Protein AF-J4KB61-F1 (afdb_monomer)

Structure (mmCIF, N/CA/C/O backbone):
data_AF-J4KB61-F1
#
_entry.id   AF-J4KB61-F1
#
loop_
_atom_site.group_PDB
_atom_site.id
_atom_site.type_symbol
_atom_site.label_atom_id
_atom_site.label_alt_id
_atom_site.label_comp_id
_atom_site.label_asym_id
_atom_site.label_entity_id
_atom_site.label_seq_id
_atom_site.pdbx_PDB_ins_code
_atom_site.Cartn_x
_atom_site.Cartn_y
_atom_site.Cartn_z
_atom_site.occupancy
_atom_site.B_iso_or_equiv
_atom_site.auth_seq_id
_atom_site.auth_comp_id
_atom_site.auth_asym_id
_atom_site.auth_atom_id
_atom_site.pdbx_PDB_model_num
ATOM 1 N N . MET A 1 1 ? -17.325 0.685 -2.559 1.00 54.06 1 MET A N 1
ATOM 2 C CA . MET A 1 1 ? -16.133 -0.155 -2.428 1.00 54.06 1 MET A CA 1
ATOM 3 C C . MET A 1 1 ? -16.285 -0.922 -1.143 1.00 54.06 1 MET A C 1
ATOM 5 O O . MET A 1 1 ? -16.492 -0.294 -0.109 1.00 54.06 1 MET A O 1
ATOM 9 N N . GLU A 1 2 ? -16.320 -2.237 -1.262 1.00 68.44 2 GLU A N 1
ATOM 10 C CA . GLU A 1 2 ? -16.319 -3.184 -0.154 1.00 68.44 2 GLU A CA 1
ATOM 11 C C . GLU A 1 2 ? -15.043 -3.997 -0.343 1.00 68.44 2 GLU A C 1
ATOM 13 O O . GLU A 1 2 ? -14.799 -4.46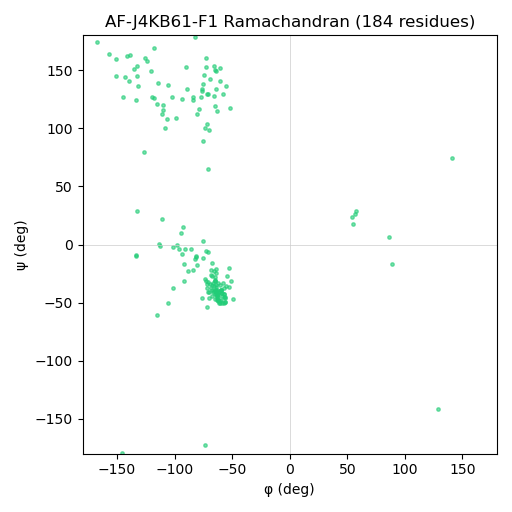5 -1.454 1.00 68.44 2 GLU A O 1
ATOM 18 N N . PHE A 1 3 ? -14.207 -4.071 0.692 1.00 80.69 3 PHE A N 1
ATOM 19 C CA . PHE A 1 3 ? -13.012 -4.910 0.658 1.00 80.69 3 PHE A CA 1
ATOM 20 C C . PHE A 1 3 ? -13.420 -6.371 0.533 1.00 80.69 3 PHE A C 1
ATOM 22 O O . PHE A 1 3 ? -14.461 -6.773 1.069 1.00 80.69 3 PHE A O 1
ATOM 29 N N . ASN A 1 4 ? -12.588 -7.183 -0.114 1.00 82.19 4 ASN A N 1
ATOM 30 C CA . ASN A 1 4 ? -12.799 -8.621 -0.081 1.00 82.19 4 ASN A CA 1
ATOM 31 C C . ASN A 1 4 ? -12.371 -9.153 1.292 1.00 82.19 4 ASN A C 1
ATOM 33 O O . ASN A 1 4 ? -11.221 -9.523 1.499 1.00 82.19 4 ASN A O 1
ATOM 37 N N . LEU A 1 5 ? -13.293 -9.173 2.254 1.00 87.06 5 LEU A N 1
ATOM 38 C CA . LEU A 1 5 ? -13.008 -9.615 3.623 1.00 87.06 5 LEU A CA 1
ATOM 39 C C . LEU A 1 5 ? -13.021 -11.140 3.779 1.00 87.06 5 LEU A C 1
ATOM 41 O O . LEU A 1 5 ? -12.590 -11.637 4.817 1.00 87.06 5 LEU A O 1
ATOM 45 N N . ASP A 1 6 ? -13.483 -11.891 2.776 1.00 87.50 6 ASP A N 1
ATOM 46 C CA . ASP A 1 6 ? -13.655 -13.341 2.897 1.00 87.50 6 ASP A CA 1
ATOM 47 C C . ASP A 1 6 ? -12.339 -14.037 3.225 1.00 87.50 6 ASP A C 1
ATOM 49 O O . ASP A 1 6 ? -12.316 -14.942 4.056 1.00 87.50 6 ASP A O 1
ATOM 53 N N . TYR A 1 7 ? -11.233 -13.594 2.630 1.00 87.94 7 TYR A N 1
ATOM 54 C CA . TYR A 1 7 ? -9.926 -14.166 2.922 1.00 87.94 7 TYR A CA 1
ATOM 55 C C . TYR A 1 7 ? -9.473 -13.856 4.361 1.00 87.94 7 TYR A C 1
ATOM 57 O O . TYR A 1 7 ? -9.036 -14.756 5.079 1.00 87.94 7 TYR A O 1
ATOM 65 N N . LEU A 1 8 ? -9.636 -12.612 4.834 1.00 88.94 8 LEU A N 1
ATOM 66 C CA . LEU A 1 8 ? -9.323 -12.247 6.226 1.00 88.94 8 LEU A CA 1
ATOM 67 C C . LEU A 1 8 ? -10.105 -13.107 7.227 1.00 88.94 8 LEU A C 1
ATOM 69 O O . LEU A 1 8 ? -9.538 -13.610 8.199 1.00 88.94 8 LEU A O 1
ATOM 73 N N . LEU A 1 9 ? -11.402 -13.284 6.981 1.00 89.12 9 LEU A N 1
ATOM 74 C CA . LEU A 1 9 ? -12.306 -13.973 7.897 1.00 89.12 9 LEU A CA 1
ATOM 75 C C . LEU A 1 9 ? -12.140 -15.494 7.851 1.00 89.12 9 LEU A C 1
ATOM 77 O O . LEU A 1 9 ? -12.077 -16.145 8.893 1.00 89.12 9 LEU A O 1
ATOM 81 N N . ASN A 1 10 ? -12.068 -16.068 6.650 1.00 89.62 10 ASN A N 1
ATOM 82 C CA . ASN A 1 10 ? -12.119 -17.517 6.462 1.00 89.62 10 ASN A CA 1
ATOM 83 C C . ASN A 1 10 ? -10.731 -18.167 6.446 1.00 89.62 10 ASN A C 1
ATOM 85 O O . ASN A 1 10 ? -10.600 -19.309 6.886 1.00 89.62 10 ASN A O 1
ATOM 89 N N . ASN A 1 11 ? -9.700 -17.464 5.964 1.00 89.31 11 ASN A N 1
ATOM 90 C CA . ASN A 1 11 ? -8.355 -18.025 5.808 1.00 89.31 11 ASN A CA 1
ATOM 91 C C . ASN A 1 11 ? -7.417 -17.587 6.934 1.00 89.31 11 ASN A C 1
ATOM 93 O O . ASN A 1 11 ? -6.597 -18.383 7.387 1.00 89.31 11 ASN A O 1
ATOM 97 N N . LEU A 1 12 ? -7.544 -16.341 7.399 1.00 88.44 12 LEU A N 1
ATOM 98 C CA . LEU A 1 12 ? -6.681 -15.785 8.447 1.00 88.44 12 LEU A CA 1
ATOM 99 C C . LEU A 1 12 ? -7.333 -15.748 9.838 1.00 88.44 12 LEU A C 1
ATOM 101 O O . LEU A 1 12 ? -6.673 -15.370 10.802 1.00 88.44 12 LEU A O 1
ATOM 105 N N . ALA A 1 13 ? -8.595 -16.175 9.954 1.00 90.31 13 ALA A N 1
ATOM 106 C CA . ALA A 1 13 ? -9.351 -16.250 11.207 1.00 90.31 13 ALA A CA 1
ATOM 107 C C . ALA A 1 13 ? -9.480 -14.912 11.964 1.00 90.31 13 ALA A C 1
ATOM 109 O O . ALA A 1 13 ? -9.630 -14.898 13.189 1.00 90.31 13 ALA A O 1
ATOM 110 N N . PHE A 1 14 ? -9.461 -13.786 11.243 1.00 93.50 14 PHE A N 1
ATOM 111 C CA . PHE A 1 14 ? -9.811 -12.494 11.826 1.00 93.50 14 PHE A CA 1
ATOM 112 C C . PHE A 1 14 ? -11.319 -12.408 12.069 1.00 93.50 14 PHE A C 1
ATOM 114 O O . PHE A 1 14 ? -12.126 -13.005 11.359 1.00 93.50 14 PHE A O 1
ATOM 121 N N . ILE A 1 15 ? -11.713 -11.611 13.056 1.00 93.50 15 ILE A N 1
ATOM 122 C CA . ILE A 1 15 ? -13.107 -11.242 13.302 1.00 93.50 15 ILE A CA 1
ATOM 123 C C . ILE A 1 15 ? -13.297 -9.746 13.079 1.00 93.50 15 ILE A C 1
ATOM 125 O O . ILE A 1 15 ? -12.466 -8.944 13.505 1.00 93.50 15 ILE A O 1
ATOM 129 N N . ILE A 1 16 ? -14.409 -9.365 12.449 1.00 93.06 16 ILE A N 1
ATOM 130 C CA . ILE A 1 16 ? -14.840 -7.964 12.391 1.00 93.06 16 ILE A CA 1
ATOM 131 C C . ILE A 1 16 ? -15.436 -7.593 13.744 1.00 93.06 16 ILE A C 1
ATOM 133 O O . ILE A 1 16 ? -16.269 -8.317 14.296 1.00 93.06 16 ILE A O 1
ATOM 137 N N . LYS A 1 17 ? -15.017 -6.451 14.277 1.00 90.62 17 LYS A N 1
ATOM 138 C CA . LYS A 1 17 ? -15.632 -5.850 15.452 1.00 90.62 17 LYS A CA 1
ATOM 139 C C . LYS A 1 17 ? -16.757 -4.929 15.016 1.00 90.62 17 LYS A C 1
ATOM 141 O O . LYS A 1 17 ? -16.578 -4.088 14.139 1.00 90.62 17 LYS A O 1
ATOM 146 N N . ASP A 1 18 ? -17.896 -5.046 15.687 1.00 81.81 18 ASP A N 1
ATOM 147 C CA . ASP A 1 18 ? -18.962 -4.063 15.544 1.00 81.81 18 ASP A CA 1
ATOM 148 C C . ASP A 1 18 ? -18.469 -2.705 16.045 1.00 81.81 18 ASP A C 1
ATOM 150 O O . ASP A 1 18 ? -18.211 -2.519 17.238 1.00 81.81 18 ASP A O 1
ATOM 154 N N . ASN A 1 19 ? -18.373 -1.743 15.131 1.00 76.19 19 ASN A N 1
ATOM 155 C CA . ASN A 1 19 ? -18.153 -0.349 15.472 1.00 76.19 19 ASN A CA 1
ATOM 156 C C . ASN A 1 19 ? -19.439 0.431 15.153 1.00 76.19 19 ASN A C 1
ATOM 158 O O . ASN A 1 19 ? -19.867 0.459 13.993 1.00 76.19 19 ASN A O 1
ATOM 162 N N . PRO A 1 20 ? -20.124 1.018 16.154 1.00 77.25 20 PRO A N 1
ATOM 163 C CA . PRO A 1 20 ? -21.359 1.744 15.904 1.00 77.25 20 PRO A CA 1
ATOM 164 C C . PRO A 1 20 ? -21.107 2.879 14.912 1.00 77.25 20 PRO A C 1
ATOM 166 O O . PRO A 1 20 ? -20.205 3.696 15.100 1.00 77.25 20 PRO A O 1
ATOM 169 N N . TYR A 1 21 ? -21.939 2.953 13.869 1.00 82.50 21 TYR A N 1
ATOM 170 C CA . TYR A 1 21 ? -21.819 3.998 12.858 1.00 82.50 21 TYR A CA 1
ATOM 171 C C . TYR A 1 21 ? -21.777 5.385 13.511 1.00 82.50 21 TYR A C 1
ATOM 173 O O . TYR A 1 21 ? -22.743 5.841 14.131 1.00 82.50 21 TYR A O 1
ATOM 181 N N . LYS A 1 22 ? -20.657 6.081 13.318 1.00 86.75 22 LYS A N 1
ATOM 182 C CA . LYS A 1 22 ? -20.448 7.454 13.767 1.00 86.75 22 LYS A CA 1
ATOM 183 C C . LYS A 1 22 ? -20.285 8.345 12.545 1.00 86.75 22 LYS A C 1
ATOM 185 O O . LYS A 1 22 ? -19.372 8.166 11.743 1.00 86.75 22 LYS A O 1
ATOM 190 N N . LYS A 1 23 ? -21.162 9.341 12.405 1.00 90.50 23 LYS A N 1
ATOM 191 C CA . LYS A 1 23 ? -20.989 10.374 11.379 1.00 90.50 23 LYS A CA 1
ATOM 192 C C . LYS A 1 23 ? -19.726 11.197 11.701 1.00 90.50 23 LYS A C 1
ATOM 194 O O . LYS A 1 23 ? -19.654 11.715 12.818 1.00 90.50 23 LYS A O 1
ATOM 199 N N . PRO A 1 24 ? -18.783 11.366 10.755 1.00 89.69 24 PRO A N 1
ATOM 200 C CA . PRO A 1 24 ? -17.611 12.205 10.966 1.00 89.69 24 PRO A CA 1
ATOM 201 C C . PRO A 1 24 ? -17.999 13.658 11.245 1.00 89.69 24 PRO A C 1
ATOM 203 O O . PRO A 1 24 ? -18.913 14.213 10.623 1.00 89.69 24 PRO A O 1
ATOM 206 N N . SER A 1 25 ? -17.284 14.282 12.169 1.00 91.75 25 SER A N 1
ATOM 207 C CA . SER A 1 25 ? -17.310 15.722 12.397 1.00 91.75 25 SER A CA 1
ATOM 208 C C . SER A 1 25 ? -16.592 16.475 11.273 1.00 91.75 25 SER A C 1
ATOM 210 O O . SER A 1 25 ? -15.774 15.918 10.544 1.00 91.75 25 SER A O 1
ATOM 212 N N . ILE A 1 26 ? -16.875 17.775 11.143 1.00 92.00 26 ILE A N 1
ATOM 213 C CA . ILE A 1 26 ? -16.193 18.637 10.164 1.00 92.00 26 ILE A CA 1
ATOM 214 C C . ILE A 1 26 ? -14.682 18.664 10.424 1.00 92.00 26 ILE A C 1
ATOM 216 O O . ILE A 1 26 ? -13.911 18.624 9.474 1.00 92.00 26 ILE A O 1
ATOM 220 N N . GLU A 1 27 ? -14.252 18.688 11.686 1.00 91.56 27 GLU A N 1
ATOM 221 C CA . GLU A 1 27 ? -12.825 18.684 12.029 1.00 91.56 27 GLU A CA 1
ATOM 222 C C . GLU A 1 27 ? -12.130 17.370 11.646 1.00 91.56 27 GLU A C 1
ATOM 224 O O . GLU A 1 27 ? -11.034 17.418 11.094 1.00 91.56 27 GLU A O 1
ATOM 229 N N . GLU A 1 28 ? -12.773 16.212 11.850 1.00 88.69 28 GLU A N 1
ATOM 230 C CA . GLU A 1 28 ? -12.256 14.917 11.368 1.00 88.69 28 GLU A CA 1
ATOM 231 C C . GLU A 1 28 ? -12.151 14.903 9.831 1.00 88.69 28 GLU A C 1
ATOM 233 O O . GLU A 1 28 ? -11.157 14.438 9.283 1.00 88.69 28 GLU A O 1
ATOM 238 N N . LEU A 1 29 ? -13.138 15.465 9.123 1.00 91.94 29 LEU A N 1
ATOM 239 C CA . LEU A 1 29 ? -13.119 15.544 7.658 1.00 91.94 29 LEU A CA 1
ATOM 240 C C . LEU A 1 29 ? -12.058 16.513 7.121 1.00 91.94 29 LEU A C 1
ATOM 242 O O . LEU A 1 29 ? -11.481 16.256 6.069 1.00 91.94 29 LEU A O 1
ATOM 246 N N . ARG A 1 30 ? -11.783 17.615 7.829 1.00 90.06 30 ARG A N 1
ATOM 247 C CA . ARG A 1 30 ? -10.754 18.596 7.444 1.00 90.06 30 ARG A CA 1
ATOM 248 C C . ARG A 1 30 ? -9.339 18.023 7.477 1.00 90.06 30 ARG A C 1
ATOM 250 O O . ARG A 1 30 ? -8.494 18.505 6.733 1.00 90.06 30 ARG A O 1
ATOM 257 N N . HIS A 1 31 ? -9.097 17.021 8.319 1.00 90.56 31 HIS A N 1
ATOM 258 C CA . HIS A 1 31 ? -7.799 16.359 8.476 1.00 90.56 31 HIS A CA 1
ATOM 259 C C . HIS A 1 31 ? -7.824 14.916 7.942 1.00 90.56 31 HIS A C 1
ATOM 261 O O . HIS A 1 31 ? -7.025 14.081 8.359 1.00 90.56 31 HIS A O 1
ATOM 267 N N . ASN A 1 32 ? -8.765 14.600 7.047 1.00 94.56 32 ASN A N 1
ATOM 268 C CA . ASN A 1 32 ? -8.940 13.257 6.512 1.00 94.56 32 ASN A CA 1
ATOM 269 C C . ASN A 1 32 ? -7.781 12.873 5.578 1.00 94.56 32 ASN A C 1
ATOM 271 O O . ASN A 1 32 ? -7.784 13.218 4.402 1.00 94.56 32 ASN A O 1
ATOM 275 N N . LEU A 1 33 ? -6.809 12.120 6.086 1.00 96.38 33 LEU A N 1
ATOM 276 C CA . LEU A 1 33 ? -5.676 11.653 5.283 1.00 96.38 33 LEU A CA 1
ATOM 277 C C . LEU A 1 33 ? -6.080 10.626 4.212 1.00 96.38 33 LEU A C 1
ATOM 279 O O . LEU A 1 33 ? -5.452 10.561 3.160 1.00 96.38 33 LEU A O 1
ATOM 283 N N . PHE A 1 34 ? -7.167 9.879 4.424 1.00 96.88 34 PHE A N 1
ATOM 284 C CA . PHE A 1 34 ? -7.639 8.883 3.460 1.00 96.88 34 PHE A CA 1
ATOM 285 C C . PHE A 1 34 ? -8.076 9.497 2.126 1.00 96.88 34 PHE A C 1
ATOM 287 O O . PHE A 1 34 ? -8.029 8.826 1.105 1.00 96.88 34 PHE A O 1
ATOM 294 N N . SER A 1 35 ? -8.467 10.778 2.094 1.00 94.75 35 SER A N 1
ATOM 295 C CA . SER A 1 35 ? -8.844 11.437 0.835 1.00 94.75 35 SER A CA 1
ATOM 296 C C . SER A 1 35 ? -7.667 11.754 -0.089 1.00 94.75 35 SER A C 1
ATOM 298 O O . SER A 1 35 ? -7.898 12.257 -1.182 1.00 94.75 35 SER A O 1
ATOM 300 N N . TYR A 1 36 ? -6.429 11.523 0.352 1.00 95.88 36 TYR A N 1
ATOM 301 C CA . TYR A 1 36 ? -5.231 11.658 -0.480 1.00 95.88 36 TYR A CA 1
ATOM 302 C C . TYR A 1 36 ? -4.814 10.337 -1.135 1.00 95.88 36 TYR A C 1
ATOM 304 O O . TYR A 1 36 ? -3.897 10.331 -1.953 1.00 95.88 36 TYR A O 1
ATOM 312 N N . LEU A 1 37 ? -5.444 9.223 -0.755 1.00 97.50 37 LEU A N 1
ATOM 313 C CA . LEU A 1 37 ? -5.172 7.918 -1.337 1.00 97.50 37 LEU A CA 1
ATOM 314 C C . LEU A 1 37 ? -5.989 7.762 -2.618 1.00 97.50 37 LEU A C 1
ATOM 316 O O . LEU A 1 37 ? -7.204 7.954 -2.621 1.00 97.50 37 LEU A O 1
ATOM 320 N N . GLU A 1 38 ? -5.297 7.417 -3.696 1.00 96.19 38 GLU A N 1
ATOM 321 C CA . GLU A 1 38 ? -5.890 7.111 -4.994 1.00 96.19 38 GLU A CA 1
ATOM 322 C C . GLU A 1 38 ? -5.832 5.603 -5.219 1.00 96.19 38 GLU A C 1
ATOM 324 O O . GLU A 1 38 ? -4.811 4.977 -4.948 1.00 96.19 38 GLU A O 1
ATOM 329 N N . ASP A 1 39 ? -6.904 5.014 -5.738 1.00 96.88 39 ASP A N 1
ATOM 330 C CA . ASP A 1 39 ? -6.898 3.592 -6.071 1.00 96.88 39 ASP A CA 1
ATOM 331 C C . ASP A 1 39 ? -5.978 3.326 -7.275 1.00 96.88 39 ASP A C 1
ATOM 333 O O . ASP A 1 39 ? -5.945 4.078 -8.257 1.00 96.88 39 ASP A O 1
ATOM 337 N N . TYR A 1 40 ? -5.274 2.194 -7.247 1.00 95.75 40 TYR A N 1
ATOM 338 C CA . TYR A 1 40 ? -4.493 1.694 -8.374 1.00 95.75 40 TYR A CA 1
ATOM 339 C C . TYR A 1 40 ? -4.886 0.256 -8.710 1.00 95.75 40 TYR A C 1
ATOM 341 O O . TYR A 1 40 ? -4.192 -0.705 -8.384 1.00 95.75 40 TYR A O 1
ATOM 349 N N . GLN A 1 41 ? -6.005 0.138 -9.429 1.00 91.44 41 GLN A N 1
ATOM 350 C CA . GLN A 1 41 ? -6.671 -1.131 -9.753 1.00 91.44 41 GLN A CA 1
ATOM 351 C C . GLN A 1 41 ? -5.781 -2.179 -10.433 1.00 91.44 41 GLN A C 1
ATOM 353 O O . GLN A 1 41 ? -6.032 -3.362 -10.293 1.00 91.44 41 GLN A O 1
ATOM 358 N N . LYS A 1 42 ? -4.732 -1.780 -11.166 1.00 90.94 42 LYS A N 1
ATOM 359 C CA . LYS A 1 42 ? -3.837 -2.730 -11.864 1.00 90.94 42 LYS A CA 1
ATOM 360 C C . LYS A 1 42 ? -3.002 -3.595 -10.922 1.00 90.94 42 LYS A C 1
ATOM 362 O O . LYS A 1 42 ? -2.395 -4.557 -11.370 1.00 90.94 42 LYS A O 1
ATOM 367 N N . MET A 1 43 ? -2.914 -3.196 -9.661 1.00 94.06 43 MET A N 1
ATOM 368 C CA . MET A 1 43 ? -2.256 -3.949 -8.598 1.00 94.06 43 MET A CA 1
ATOM 369 C C . MET A 1 43 ? -3.167 -4.004 -7.364 1.00 94.06 43 MET A C 1
ATOM 371 O O . MET A 1 43 ? -2.696 -3.995 -6.230 1.00 94.06 43 MET A O 1
ATOM 375 N N . ASP A 1 44 ? -4.482 -3.960 -7.593 1.00 94.62 44 ASP A N 1
ATOM 376 C CA . ASP A 1 44 ? -5.537 -4.065 -6.583 1.00 94.62 44 ASP A CA 1
ATOM 377 C C . ASP A 1 44 ? -5.456 -3.068 -5.419 1.00 94.62 44 ASP A C 1
ATOM 379 O O . ASP A 1 44 ? -6.111 -3.262 -4.398 1.00 94.62 44 ASP A O 1
ATOM 383 N N . PHE A 1 45 ? -4.695 -1.973 -5.553 1.00 97.25 45 PHE A N 1
ATOM 384 C CA . PHE A 1 45 ? -4.686 -0.929 -4.532 1.00 97.25 45 PHE A CA 1
ATOM 385 C C . PHE A 1 45 ? -6.062 -0.275 -4.464 1.00 97.25 45 PHE A C 1
ATOM 387 O O . PHE A 1 45 ? -6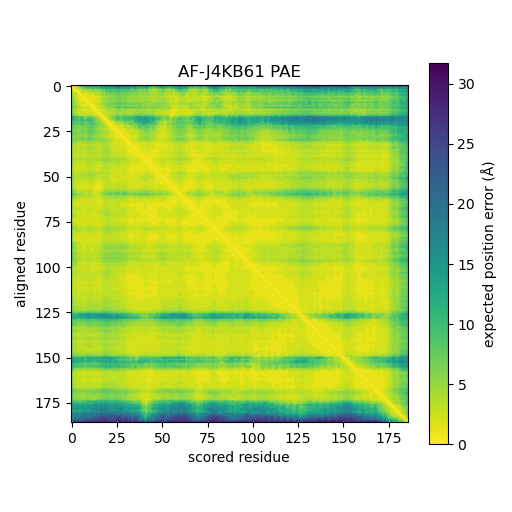.522 0.319 -5.443 1.00 97.25 45 PHE A O 1
ATOM 394 N N . SER A 1 46 ? -6.684 -0.382 -3.299 1.00 97.06 46 SER A N 1
ATOM 395 C CA . SER A 1 46 ? -8.055 0.032 -3.027 1.00 97.06 46 SER A CA 1
ATOM 396 C C . SER A 1 46 ? -8.125 0.576 -1.605 1.00 97.06 46 SER A C 1
ATOM 398 O O . SER A 1 46 ? -7.683 -0.091 -0.667 1.00 97.06 46 SER A O 1
ATOM 400 N N . PHE A 1 47 ? -8.652 1.788 -1.419 1.00 97.56 47 PHE A N 1
ATOM 401 C CA . PHE A 1 47 ? -8.640 2.469 -0.120 1.00 97.56 47 PHE A CA 1
ATOM 402 C C . PHE A 1 47 ? -9.990 3.058 0.275 1.00 97.56 47 PHE A C 1
ATOM 404 O O . PHE A 1 47 ? -10.738 3.622 -0.525 1.00 97.56 47 PHE A O 1
ATOM 411 N N . ILE A 1 48 ? -10.300 3.033 1.571 1.00 96.06 48 ILE A N 1
ATOM 412 C CA . ILE A 1 48 ? -11.392 3.871 2.065 1.00 96.06 48 ILE A CA 1
ATOM 413 C C . ILE A 1 48 ? -11.072 5.343 1.801 1.00 96.06 48 ILE A C 1
ATOM 415 O O . ILE A 1 48 ? -9.922 5.756 1.814 1.00 96.06 48 ILE A O 1
ATOM 419 N N . ASN A 1 49 ? -12.112 6.159 1.645 1.00 93.62 49 ASN A N 1
ATOM 420 C CA . ASN A 1 49 ? -11.969 7.603 1.456 1.00 93.62 49 ASN A CA 1
ATOM 421 C C . ASN A 1 49 ? -12.505 8.433 2.633 1.00 93.62 49 ASN A C 1
ATOM 423 O O . ASN A 1 49 ? -12.469 9.662 2.591 1.00 93.62 49 ASN A O 1
ATOM 427 N N . LEU A 1 50 ? -13.046 7.783 3.669 1.00 92.62 50 LEU A N 1
ATOM 428 C CA . LEU A 1 50 ? -13.637 8.438 4.835 1.00 92.62 50 LEU A CA 1
ATOM 429 C C . LEU A 1 50 ? -13.272 7.689 6.124 1.00 92.62 50 LEU A C 1
ATOM 431 O O . LEU A 1 50 ? -13.354 6.462 6.132 1.00 92.62 50 LEU A O 1
ATOM 435 N N . PRO A 1 51 ? -12.989 8.388 7.240 1.00 91.38 51 PRO A N 1
ATOM 436 C CA . PRO A 1 51 ? -12.574 7.741 8.488 1.00 91.38 51 PRO A CA 1
ATOM 437 C C . PRO A 1 51 ? -13.622 6.794 9.083 1.00 91.38 51 PRO A C 1
ATOM 439 O O . PRO A 1 51 ? -13.283 5.773 9.666 1.00 91.38 51 PRO A O 1
ATOM 442 N N . ASN A 1 52 ? -14.913 7.092 8.916 1.00 91.25 52 ASN A N 1
ATOM 443 C CA . ASN A 1 52 ? -15.996 6.239 9.416 1.00 91.25 52 ASN A CA 1
ATOM 444 C C . ASN A 1 52 ? -16.224 4.964 8.587 1.00 91.25 52 ASN A C 1
ATOM 446 O O . ASN A 1 52 ? -17.184 4.245 8.854 1.00 91.25 52 ASN A O 1
ATOM 450 N N . LYS A 1 53 ? -15.404 4.723 7.559 1.00 92.88 53 LYS A N 1
ATOM 451 C CA . LYS A 1 53 ? -15.375 3.468 6.804 1.00 92.88 53 LYS A CA 1
ATOM 452 C C . LYS A 1 53 ? -14.269 2.520 7.269 1.00 92.88 53 LYS A C 1
ATOM 454 O O . LYS A 1 53 ? -14.150 1.447 6.692 1.00 92.88 53 LYS A O 1
ATOM 459 N N . LEU A 1 54 ? -13.469 2.907 8.267 1.00 94.00 54 LEU A N 1
ATOM 460 C CA . LEU A 1 54 ? -12.528 1.988 8.901 1.00 94.00 54 LEU A CA 1
ATOM 461 C C . LEU A 1 54 ? -13.275 0.761 9.416 1.00 94.00 54 LEU A C 1
ATOM 463 O O . LEU A 1 54 ? -14.350 0.882 10.009 1.00 94.00 54 LEU A O 1
ATOM 467 N N . ILE A 1 55 ? -12.691 -0.408 9.182 1.00 94.56 55 ILE A N 1
ATOM 468 C CA . ILE A 1 55 ? -13.236 -1.677 9.650 1.00 94.56 55 ILE A CA 1
ATOM 469 C C . ILE A 1 55 ? -12.297 -2.194 10.727 1.00 94.56 55 ILE A C 1
ATOM 471 O O . ILE A 1 55 ? -11.152 -2.540 10.446 1.00 94.56 55 ILE A O 1
ATOM 475 N N . ASP A 1 56 ? -12.768 -2.231 11.968 1.00 95.44 56 ASP A N 1
ATOM 476 C CA . ASP A 1 56 ? -11.971 -2.780 13.056 1.00 95.44 56 ASP A CA 1
ATOM 477 C C . ASP A 1 56 ? -11.997 -4.306 12.988 1.00 95.44 56 ASP A C 1
ATOM 479 O O . ASP A 1 56 ? -13.061 -4.927 12.962 1.00 95.44 56 ASP A O 1
ATOM 483 N N . ILE A 1 57 ? -10.816 -4.913 12.979 1.00 95.75 57 ILE A N 1
ATOM 484 C CA . ILE A 1 57 ? -10.617 -6.359 12.925 1.00 95.75 57 ILE A CA 1
ATOM 485 C C . ILE A 1 57 ? -9.720 -6.825 14.076 1.00 95.75 57 ILE A C 1
ATOM 487 O O . ILE A 1 57 ? -9.010 -6.035 14.705 1.00 95.75 57 ILE A O 1
ATOM 491 N N . SER A 1 58 ? -9.763 -8.116 14.396 1.00 94.44 58 SER A N 1
ATOM 492 C CA . SER A 1 58 ? -8.917 -8.716 15.432 1.00 94.44 58 SER A CA 1
ATOM 493 C C . SER A 1 58 ? -8.616 -10.174 15.141 1.00 94.44 58 SER A C 1
ATOM 495 O O . SER A 1 58 ? -9.486 -10.892 14.662 1.00 94.44 58 SER A O 1
ATOM 497 N N . ASP A 1 59 ? -7.416 -10.608 15.499 1.00 91.81 59 ASP A N 1
ATOM 498 C CA . ASP A 1 59 ? -6.982 -12.010 15.509 1.00 91.81 59 ASP A CA 1
ATOM 499 C C . ASP A 1 59 ? -7.159 -12.669 16.896 1.00 91.81 59 ASP A C 1
ATOM 501 O O . ASP A 1 59 ? -6.674 -13.768 17.159 1.00 91.81 59 ASP A O 1
ATOM 505 N N . GLY A 1 60 ? -7.841 -11.980 17.819 1.00 89.44 60 GLY A N 1
ATOM 506 C CA . GLY A 1 60 ? -8.030 -12.390 19.210 1.00 89.44 60 GLY A CA 1
ATOM 507 C C . GLY A 1 60 ? -6.932 -11.929 20.175 1.00 89.44 60 GLY A C 1
ATOM 508 O O . GLY A 1 60 ? -7.186 -11.916 21.381 1.00 89.44 60 GLY A O 1
ATOM 509 N N . GLN A 1 61 ? -5.757 -11.517 19.687 1.00 89.12 61 GLN A N 1
ATOM 510 C CA . GLN A 1 61 ? -4.667 -10.976 20.511 1.00 89.12 61 GLN A CA 1
ATOM 511 C C . GLN A 1 61 ? -4.556 -9.463 20.355 1.00 89.12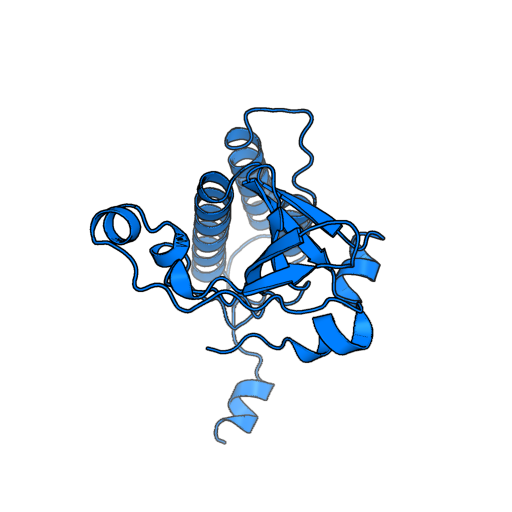 61 GLN A C 1
ATOM 513 O O . GLN A 1 61 ? -4.574 -8.731 21.347 1.00 89.12 61 GLN A O 1
ATOM 518 N N . ASP A 1 62 ? -4.510 -8.999 19.112 1.00 93.81 62 ASP A N 1
ATOM 519 C CA . ASP A 1 62 ? -4.390 -7.600 18.750 1.00 93.81 62 ASP A CA 1
ATOM 520 C C . ASP A 1 62 ? -5.614 -7.123 17.959 1.00 93.81 62 ASP A C 1
ATOM 522 O O . ASP A 1 62 ? -6.530 -7.870 17.592 1.00 93.81 62 ASP A O 1
ATOM 526 N N . THR A 1 63 ? -5.680 -5.80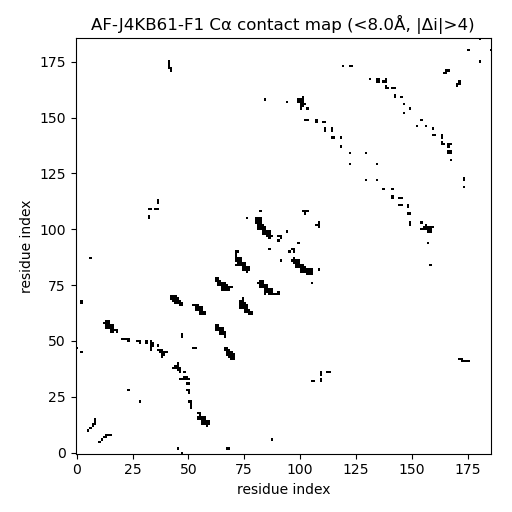8 17.786 1.00 94.75 63 THR A N 1
ATOM 527 C CA . THR A 1 63 ? -6.775 -5.124 17.106 1.00 94.75 63 THR A CA 1
ATOM 528 C C . THR A 1 63 ? -6.209 -4.149 16.108 1.00 94.75 63 THR A C 1
ATOM 530 O O . THR A 1 63 ? -5.297 -3.392 16.448 1.00 94.75 63 THR A O 1
ATOM 533 N N . TYR A 1 64 ? -6.805 -4.128 14.927 1.00 96.88 64 TYR A N 1
ATOM 534 C CA . TYR A 1 64 ? -6.345 -3.311 13.822 1.00 96.88 64 TYR A CA 1
ATOM 535 C C . TYR A 1 64 ? -7.522 -2.614 13.155 1.00 96.88 64 TYR A C 1
ATOM 537 O O . TYR A 1 64 ? -8.624 -3.158 13.132 1.00 96.88 64 TYR A O 1
ATOM 545 N N . SER A 1 65 ? -7.279 -1.447 12.570 1.00 96.88 65 SER A N 1
ATOM 546 C CA . SER A 1 65 ? -8.267 -0.744 11.753 1.00 96.88 65 SER A CA 1
ATOM 547 C C . SER A 1 65 ? -7.879 -0.861 10.281 1.00 96.88 65 SER A C 1
ATOM 549 O O . SER A 1 65 ? -6.904 -0.256 9.833 1.00 96.88 65 SER A O 1
ATOM 551 N N . LEU A 1 66 ? -8.634 -1.666 9.535 1.00 97.25 66 LEU A N 1
ATOM 552 C CA . LEU A 1 66 ? -8.477 -1.888 8.101 1.00 97.25 66 LEU A CA 1
ATOM 553 C C . LEU A 1 66 ? -8.926 -0.657 7.314 1.00 97.25 66 LEU A C 1
ATOM 555 O O . LEU A 1 66 ? -10.040 -0.160 7.512 1.00 97.25 66 LEU A O 1
ATOM 559 N N . PHE A 1 67 ? -8.071 -0.199 6.400 1.00 97.69 67 PHE A N 1
ATOM 560 C CA . PHE A 1 67 ? -8.337 0.985 5.582 1.00 97.69 67 PHE A CA 1
ATOM 561 C C . PHE A 1 67 ? -8.040 0.813 4.091 1.00 97.69 67 PHE A C 1
ATOM 563 O O . PHE A 1 67 ? -8.411 1.687 3.307 1.00 97.69 67 PHE A O 1
ATOM 570 N N . GLY A 1 68 ? -7.401 -0.281 3.685 1.00 97.50 68 GLY A N 1
ATOM 571 C CA . GLY A 1 68 ? -7.134 -0.554 2.281 1.00 97.50 68 GLY A CA 1
ATOM 572 C C . GLY A 1 68 ? -6.681 -1.980 2.026 1.00 97.50 68 GLY A C 1
ATOM 573 O O . GLY A 1 68 ? -6.429 -2.741 2.957 1.00 97.50 68 GLY A O 1
ATOM 574 N N . GLU A 1 69 ? -6.537 -2.318 0.757 1.00 97.06 69 GLU A N 1
ATOM 575 C CA . GLU A 1 69 ? -5.963 -3.575 0.281 1.00 97.06 69 GLU A CA 1
ATOM 576 C C . GLU A 1 69 ? -5.098 -3.326 -0.960 1.00 97.06 69 GLU A C 1
ATOM 578 O O . GLU A 1 69 ? -5.168 -2.260 -1.573 1.00 97.06 69 GLU A O 1
ATOM 583 N N . CYS A 1 70 ? -4.238 -4.286 -1.279 1.00 96.69 70 CYS A N 1
ATOM 584 C CA . CYS A 1 70 ? -3.544 -4.421 -2.554 1.00 96.69 70 CYS A CA 1
ATOM 585 C C . CYS A 1 70 ? -3.362 -5.907 -2.884 1.00 96.69 70 CYS A C 1
ATOM 587 O O . CYS A 1 70 ? -3.722 -6.777 -2.091 1.00 96.69 70 CYS A O 1
ATOM 589 N N . PHE A 1 71 ? -2.735 -6.200 -4.021 1.00 95.19 71 PHE A N 1
ATOM 590 C CA . PHE A 1 71 ? -2.423 -7.563 -4.465 1.00 95.19 71 PHE A CA 1
ATOM 591 C C . PHE A 1 71 ? -1.656 -8.417 -3.429 1.00 95.19 71 PHE A C 1
ATOM 593 O O . PHE A 1 71 ? -1.711 -9.638 -3.478 1.00 95.19 71 PHE A O 1
ATOM 600 N N . LEU A 1 72 ? -0.992 -7.799 -2.442 1.00 96.50 72 LEU A N 1
ATOM 601 C CA . LEU A 1 72 ? -0.249 -8.479 -1.368 1.00 96.50 72 LEU A CA 1
ATOM 602 C C . LEU A 1 72 ? -1.049 -8.651 -0.058 1.00 96.50 72 LEU A C 1
ATOM 604 O O . LEU A 1 72 ? -0.567 -9.257 0.900 1.00 96.50 72 LEU A O 1
ATOM 608 N N . GLY A 1 73 ? -2.271 -8.129 0.031 1.00 96.88 73 GLY A N 1
ATOM 609 C CA . GLY A 1 73 ? -3.121 -8.257 1.216 1.00 96.88 73 GLY A CA 1
ATOM 610 C C . GLY A 1 73 ? -3.674 -6.924 1.707 1.00 96.88 73 GLY A C 1
ATOM 611 O O . GLY A 1 73 ? -4.048 -6.066 0.915 1.00 96.88 73 GLY A O 1
ATOM 612 N N . TYR A 1 74 ? -3.752 -6.748 3.026 1.00 97.88 74 TYR A N 1
ATOM 613 C CA . TYR A 1 74 ? -4.616 -5.743 3.650 1.00 97.88 74 TYR A CA 1
ATOM 614 C C . TYR A 1 74 ? -3.838 -4.729 4.482 1.00 97.88 74 TYR A C 1
ATOM 616 O O . TYR A 1 74 ? -3.100 -5.100 5.396 1.00 97.88 74 TYR A O 1
ATOM 624 N N . PHE A 1 75 ? -4.042 -3.442 4.209 1.00 98.50 75 PHE A N 1
ATOM 625 C CA . PHE A 1 75 ? -3.437 -2.352 4.964 1.00 98.50 75 PHE A CA 1
ATOM 626 C C . PHE A 1 75 ? -4.246 -2.023 6.207 1.00 98.50 75 PHE A C 1
ATOM 628 O O . PHE A 1 75 ? -5.433 -1.682 6.143 1.00 98.50 75 PHE A O 1
ATOM 635 N N . VAL A 1 76 ? -3.571 -2.064 7.348 1.00 98.31 76 VAL A N 1
ATOM 636 C CA . VAL A 1 76 ? -4.195 -1.836 8.643 1.00 98.31 76 VAL A CA 1
ATOM 637 C C . VAL A 1 76 ? -3.388 -0.869 9.494 1.00 98.31 76 VAL A C 1
ATOM 639 O O . VAL A 1 76 ? -2.172 -0.754 9.346 1.00 98.31 76 VAL A O 1
ATOM 642 N N . ILE A 1 77 ? -4.075 -0.180 10.402 1.00 98.31 77 ILE A N 1
ATOM 643 C CA . ILE A 1 77 ? -3.463 0.653 11.437 1.00 98.31 77 ILE A CA 1
ATOM 644 C C . ILE A 1 77 ? -3.512 -0.121 12.753 1.00 98.31 77 ILE A C 1
ATOM 646 O O . ILE A 1 77 ? -4.581 -0.591 13.148 1.00 98.31 77 ILE A O 1
ATOM 650 N N . ASP A 1 78 ? -2.372 -0.274 13.421 1.00 97.31 78 ASP A N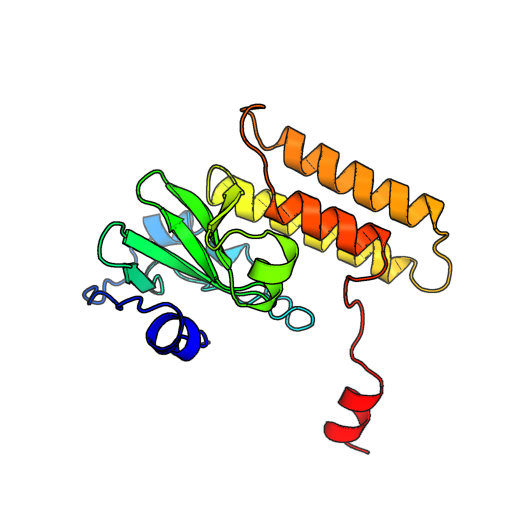 1
ATOM 651 C CA . ASP A 1 78 ? -2.310 -0.897 14.743 1.00 97.31 78 ASP A CA 1
ATOM 652 C C . ASP A 1 78 ? -2.654 0.091 15.876 1.00 97.31 78 ASP A C 1
ATOM 654 O O . ASP A 1 78 ? -2.903 1.281 15.669 1.00 97.31 78 ASP A O 1
ATOM 658 N N . LYS A 1 79 ? -2.651 -0.399 17.118 1.00 95.62 79 LYS A N 1
ATOM 659 C CA . LYS A 1 79 ? -2.929 0.421 18.312 1.00 95.62 79 LYS A CA 1
ATOM 660 C C . LYS A 1 79 ? -1.908 1.538 18.569 1.00 95.62 79 LYS A C 1
ATOM 662 O O . LYS A 1 79 ? -2.216 2.468 19.311 1.00 95.62 79 LYS A O 1
ATOM 667 N N . GLU A 1 80 ? -0.702 1.433 18.014 1.00 95.19 80 GLU A N 1
ATOM 668 C CA . GLU A 1 80 ? 0.361 2.437 18.127 1.00 95.19 80 GLU A CA 1
ATOM 669 C C . GLU A 1 80 ? 0.301 3.467 16.986 1.00 95.19 80 GLU A C 1
ATOM 671 O O . GLU A 1 80 ? 1.049 4.443 17.000 1.00 95.19 80 GLU A O 1
ATOM 676 N N . GLY A 1 81 ? -0.617 3.290 16.029 1.00 96.25 81 GLY A N 1
ATOM 677 C CA . GLY A 1 81 ? -0.783 4.152 14.864 1.00 96.25 81 GLY A CA 1
ATOM 678 C C . GLY A 1 81 ? 0.117 3.782 13.685 1.00 96.25 81 GLY A C 1
ATOM 679 O O . GLY A 1 81 ? 0.125 4.513 12.692 1.00 96.25 81 GLY A O 1
ATOM 680 N N . LYS A 1 82 ? 0.855 2.669 13.769 1.00 97.31 82 LYS A N 1
ATOM 681 C CA . LYS A 1 82 ? 1.707 2.166 12.687 1.00 97.31 82 LYS A CA 1
ATOM 682 C C . LYS A 1 82 ? 0.851 1.551 11.596 1.00 97.31 82 LYS A C 1
ATOM 684 O O . LYS A 1 82 ? -0.175 0.929 11.870 1.00 97.31 82 LYS A O 1
ATOM 689 N N . VAL A 1 83 ? 1.310 1.693 10.359 1.00 98.50 83 VAL A N 1
ATOM 690 C CA . VAL A 1 83 ? 0.709 1.039 9.201 1.00 98.50 83 VAL A CA 1
ATOM 691 C C . VAL A 1 83 ? 1.431 -0.274 8.950 1.00 98.50 83 VAL A C 1
ATOM 693 O O . VAL A 1 83 ? 2.654 -0.312 8.786 1.00 98.50 83 VAL A O 1
ATOM 696 N N . LEU A 1 84 ? 0.650 -1.346 8.911 1.00 98.31 84 LEU A N 1
ATOM 697 C CA . LEU A 1 84 ? 1.099 -2.711 8.683 1.00 98.31 84 LEU A CA 1
ATOM 698 C C . LEU A 1 84 ? 0.347 -3.300 7.486 1.00 98.31 84 LEU A C 1
ATOM 700 O O . LEU A 1 84 ? -0.756 -2.858 7.155 1.00 98.31 84 LEU A O 1
ATOM 704 N N . LEU A 1 85 ? 0.929 -4.323 6.866 1.00 98.25 85 LEU A N 1
ATOM 705 C CA . LEU A 1 85 ? 0.260 -5.149 5.869 1.00 98.25 85 LEU A CA 1
ATOM 706 C C . LEU A 1 85 ? 0.016 -6.537 6.462 1.00 98.25 85 LEU A C 1
ATOM 708 O O . LEU A 1 85 ? 0.966 -7.242 6.807 1.00 98.25 85 LEU A O 1
ATOM 712 N N . ILE A 1 86 ? -1.252 -6.936 6.545 1.00 97.56 86 ILE A N 1
ATOM 713 C CA . ILE A 1 86 ? -1.637 -8.328 6.784 1.00 97.56 86 ILE A CA 1
ATOM 714 C C . ILE A 1 86 ? -1.545 -9.056 5.445 1.00 97.56 86 ILE A C 1
ATOM 716 O O . ILE A 1 86 ? -2.306 -8.774 4.519 1.00 97.56 86 ILE A O 1
ATOM 720 N N . CYS A 1 87 ? -0.591 -9.972 5.350 1.00 96.94 87 CYS A N 1
ATOM 721 C CA . CYS A 1 87 ? -0.202 -10.634 4.114 1.00 96.94 87 CYS A CA 1
ATOM 722 C C . CYS A 1 87 ? -1.216 -11.709 3.705 1.00 96.94 87 CYS A C 1
ATOM 724 O O . CYS A 1 87 ? -1.599 -12.562 4.517 1.00 96.94 87 CYS A O 1
ATOM 726 N N . ASN A 1 88 ? -1.592 -11.714 2.425 1.00 95.00 88 ASN A N 1
ATOM 727 C CA . ASN A 1 88 ? -2.208 -12.884 1.801 1.00 95.00 88 ASN A CA 1
ATOM 728 C C . ASN A 1 88 ? -1.153 -13.987 1.556 1.00 95.00 88 ASN A C 1
ATOM 730 O O . ASN A 1 88 ? -0.026 -13.905 2.051 1.00 95.00 88 ASN A O 1
ATOM 734 N N . ASP A 1 89 ? -1.522 -15.060 0.858 1.00 93.88 89 ASP A N 1
ATOM 735 C CA . ASP A 1 89 ? -0.589 -16.160 0.598 1.00 93.88 89 ASP A CA 1
ATOM 736 C C . ASP A 1 89 ? 0.543 -15.755 -0.359 1.00 93.88 89 ASP A C 1
ATOM 738 O O . ASP A 1 89 ? 1.689 -16.103 -0.088 1.00 93.88 89 ASP A O 1
ATOM 742 N N . GLU A 1 90 ? 0.272 -14.936 -1.381 1.00 93.12 90 GLU A N 1
ATOM 743 C CA . GLU A 1 90 ? 1.306 -14.412 -2.291 1.00 93.12 90 GLU A CA 1
ATOM 744 C C . GLU A 1 90 ? 2.357 -13.592 -1.531 1.00 93.12 90 GLU A C 1
ATOM 746 O O . GLU A 1 90 ? 3.561 -13.821 -1.636 1.00 93.12 90 GLU A O 1
ATOM 751 N N . ALA A 1 91 ? 1.908 -12.680 -0.673 1.00 95.44 91 ALA A N 1
ATOM 752 C CA . ALA A 1 91 ? 2.795 -11.894 0.169 1.00 95.44 91 ALA A CA 1
ATOM 753 C C . ALA A 1 91 ? 3.525 -12.742 1.212 1.00 95.44 91 ALA A C 1
ATOM 755 O O . ALA A 1 91 ? 4.674 -12.457 1.541 1.00 95.44 91 ALA A O 1
ATOM 756 N N . TYR A 1 92 ? 2.901 -13.802 1.728 1.00 95.00 92 TYR A N 1
ATOM 757 C CA . TYR A 1 92 ? 3.579 -14.719 2.638 1.00 95.00 92 TYR A CA 1
ATOM 758 C C . TYR A 1 92 ? 4.719 -15.476 1.944 1.00 95.00 92 TYR A C 1
ATOM 760 O O . TYR A 1 92 ? 5.759 -15.687 2.564 1.00 95.00 92 TYR A O 1
ATOM 768 N N . GLU A 1 93 ? 4.578 -15.832 0.665 1.00 94.81 93 GLU A N 1
ATOM 769 C CA . GLU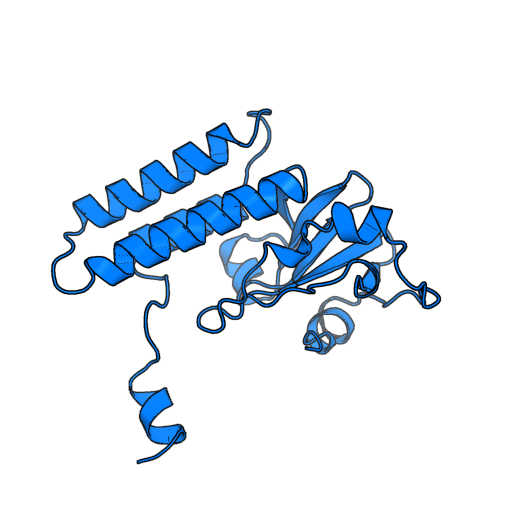 A 1 93 ? 5.673 -16.424 -0.112 1.00 94.81 93 GLU A CA 1
ATOM 770 C C . GLU A 1 93 ? 6.858 -15.461 -0.261 1.00 94.81 93 GLU A C 1
ATOM 772 O O . GLU A 1 93 ? 8.010 -15.877 -0.117 1.00 94.81 93 GLU A O 1
ATOM 777 N N . VAL A 1 94 ? 6.586 -14.171 -0.459 1.00 94.81 94 VAL A N 1
ATOM 778 C CA . VAL A 1 94 ? 7.616 -13.128 -0.573 1.00 94.81 94 VAL A CA 1
ATOM 779 C C . VAL A 1 94 ? 8.276 -12.830 0.775 1.00 94.81 94 VAL A C 1
ATOM 781 O O . VAL A 1 94 ? 9.499 -12.862 0.901 1.00 94.81 94 VAL A O 1
ATOM 784 N N . PHE A 1 95 ? 7.476 -12.523 1.795 1.00 96.31 95 PHE A N 1
ATOM 785 C CA . PHE A 1 95 ? 7.964 -11.971 3.059 1.00 96.31 95 PHE A CA 1
ATOM 786 C C . PHE A 1 95 ? 8.270 -13.027 4.119 1.00 96.31 95 PHE A C 1
ATOM 788 O O . PHE A 1 95 ? 8.926 -12.720 5.115 1.00 96.31 95 PHE A O 1
ATOM 795 N N . GLN A 1 96 ? 7.760 -14.252 3.954 1.00 95.75 96 GLN A N 1
ATOM 796 C CA . GLN A 1 96 ? 7.816 -15.326 4.955 1.00 95.75 96 GLN A CA 1
ATOM 797 C C . GLN A 1 96 ? 7.249 -14.902 6.324 1.00 95.75 96 GLN A C 1
ATOM 799 O O . GLN A 1 96 ? 7.573 -15.478 7.365 1.00 95.75 96 GLN A O 1
ATOM 804 N N . ASN A 1 97 ? 6.381 -13.887 6.331 1.00 94.69 97 ASN A N 1
ATOM 805 C CA . ASN A 1 97 ? 5.763 -13.311 7.515 1.00 94.69 97 ASN A CA 1
ATOM 806 C C . ASN A 1 97 ? 4.310 -12.924 7.205 1.00 94.69 97 ASN A C 1
ATOM 808 O O . ASN A 1 97 ? 3.994 -12.520 6.091 1.00 94.69 97 ASN A O 1
ATOM 812 N N . ARG A 1 98 ? 3.410 -13.091 8.179 1.00 93.62 98 ARG A N 1
ATOM 813 C CA . ARG A 1 98 ? 1.976 -12.794 8.016 1.00 93.62 98 ARG A CA 1
ATOM 814 C C . ARG A 1 98 ? 1.645 -11.324 8.239 1.00 93.62 98 ARG A C 1
ATOM 816 O O . ARG A 1 98 ? 0.614 -10.867 7.761 1.00 93.62 98 ARG A O 1
ATOM 823 N N . ILE A 1 99 ? 2.499 -10.598 8.953 1.00 95.81 99 ILE A N 1
ATOM 824 C CA . ILE A 1 99 ? 2.352 -9.162 9.175 1.00 95.81 99 ILE A CA 1
ATOM 825 C C . ILE A 1 99 ? 3.703 -8.511 8.912 1.00 95.81 99 ILE A C 1
ATOM 827 O O . ILE A 1 99 ? 4.700 -8.883 9.533 1.00 95.81 99 ILE A O 1
ATOM 831 N N . VAL A 1 100 ? 3.733 -7.536 8.009 1.00 97.00 100 VAL A N 1
ATOM 832 C CA . VAL A 1 100 ? 4.945 -6.769 7.699 1.00 97.00 100 VAL A CA 1
ATOM 833 C C . VAL A 1 100 ? 4.741 -5.289 7.964 1.00 97.00 100 VAL A C 1
ATOM 835 O O . VAL A 1 100 ? 3.633 -4.758 7.856 1.00 97.00 100 VAL A O 1
ATOM 838 N N . PHE A 1 101 ? 5.828 -4.623 8.339 1.00 97.50 101 PHE A N 1
ATOM 839 C CA . PHE A 1 101 ? 5.828 -3.189 8.571 1.00 97.50 101 PHE A CA 1
ATOM 840 C C . PHE A 1 101 ? 5.797 -2.428 7.241 1.00 97.50 101 PHE A C 1
ATOM 842 O O . PHE A 1 101 ? 6.487 -2.791 6.284 1.00 97.50 101 PHE A O 1
ATOM 849 N N . VAL A 1 102 ? 4.994 -1.364 7.200 1.00 98.19 102 VAL A N 1
ATOM 850 C CA . VAL A 1 102 ? 4.849 -0.499 6.025 1.00 98.19 102 VAL A CA 1
ATOM 851 C C . VAL A 1 102 ? 5.369 0.897 6.348 1.00 98.19 102 VAL A C 1
ATOM 853 O O . VAL A 1 102 ? 6.336 1.341 5.737 1.00 98.19 102 VAL A O 1
ATOM 856 N N . ASN A 1 103 ? 4.768 1.570 7.334 1.00 98.31 103 ASN A N 1
ATOM 857 C CA . ASN A 1 103 ? 5.192 2.893 7.796 1.00 98.31 103 ASN A CA 1
ATOM 858 C C . ASN A 1 103 ? 4.875 3.109 9.273 1.00 98.31 103 ASN A C 1
ATOM 860 O O . ASN A 1 103 ? 3.964 2.499 9.834 1.00 98.31 103 ASN A O 1
ATOM 864 N N . SER A 1 104 ? 5.568 4.061 9.895 1.00 97.44 104 SER A N 1
ATOM 865 C CA . SER A 1 104 ? 5.340 4.397 11.305 1.00 97.44 104 SER A CA 1
ATOM 866 C C . SER A 1 104 ? 4.066 5.211 11.557 1.00 97.44 104 SER A C 1
ATOM 868 O O . SER A 1 104 ? 3.644 5.328 12.706 1.00 97.44 104 SER A O 1
ATOM 870 N N . SER A 1 105 ? 3.421 5.742 10.512 1.00 97.31 105 SER A N 1
ATOM 871 C CA . SER A 1 105 ? 2.120 6.411 10.612 1.00 97.31 105 SER A CA 1
ATOM 872 C C . SER A 1 105 ? 1.354 6.431 9.285 1.00 97.31 105 SER A C 1
ATOM 874 O O . SER A 1 105 ? 1.936 6.265 8.210 1.00 97.31 105 SER A O 1
ATOM 876 N N . LEU A 1 106 ? 0.046 6.710 9.349 1.00 97.81 106 LEU A N 1
ATOM 877 C CA . LEU A 1 106 ? -0.791 6.913 8.159 1.00 97.81 106 LEU A CA 1
ATOM 878 C C . LEU A 1 106 ? -0.316 8.095 7.293 1.00 97.81 106 LEU A C 1
ATOM 880 O O . LEU A 1 106 ? -0.400 8.033 6.072 1.00 97.81 106 LEU A O 1
ATOM 884 N N . GLU A 1 107 ? 0.206 9.163 7.898 1.00 97.50 107 GLU A N 1
ATOM 885 C CA . GLU A 1 107 ? 0.749 10.319 7.165 1.00 97.50 107 GLU A CA 1
ATOM 886 C C . GLU A 1 107 ? 1.964 9.929 6.311 1.00 97.50 107 GLU A C 1
ATOM 888 O O . GLU A 1 107 ? 2.074 10.318 5.143 1.00 97.50 107 GLU A O 1
ATOM 893 N N . LEU A 1 108 ? 2.857 9.114 6.876 1.00 97.75 108 LEU A N 1
ATOM 894 C CA . LEU A 1 108 ? 4.037 8.620 6.171 1.00 97.75 108 LEU A CA 1
ATOM 895 C C . LEU A 1 108 ? 3.661 7.583 5.113 1.00 97.75 108 LEU A C 1
ATOM 897 O O . LEU A 1 108 ? 4.251 7.594 4.035 1.00 97.75 108 LEU A O 1
ATOM 901 N N . PHE A 1 109 ? 2.630 6.770 5.362 1.00 98.50 109 PHE A N 1
ATOM 902 C CA . PHE A 1 109 ? 2.049 5.898 4.341 1.00 98.50 109 PHE A CA 1
ATOM 903 C C . PHE A 1 109 ? 1.503 6.684 3.151 1.00 98.50 109 PHE A C 1
ATOM 905 O O . PHE A 1 109 ? 1.884 6.403 2.019 1.00 98.50 109 PHE A O 1
ATOM 912 N N . VAL A 1 110 ? 0.676 7.708 3.385 1.00 98.38 110 VAL A N 1
ATOM 913 C CA . VAL A 1 110 ? 0.141 8.569 2.314 1.00 98.38 110 VAL A CA 1
ATOM 914 C C . VAL A 1 110 ? 1.276 9.206 1.512 1.00 98.38 110 VAL A C 1
ATOM 916 O O . VAL A 1 110 ? 1.228 9.230 0.281 1.00 98.38 110 VAL A O 1
ATOM 919 N N . SER A 1 111 ? 2.318 9.683 2.194 1.00 98.25 111 SER A N 1
ATOM 920 C CA . SER A 1 111 ? 3.487 10.288 1.549 1.00 98.25 111 SER A CA 1
ATOM 921 C C . SER A 1 111 ? 4.266 9.271 0.704 1.00 98.25 111 SER A C 1
ATOM 923 O O . SER A 1 111 ? 4.548 9.536 -0.464 1.00 98.25 111 SER A O 1
ATOM 925 N N . SER A 1 112 ? 4.543 8.084 1.250 1.00 98.50 112 SER A N 1
ATOM 926 C CA . SER A 1 112 ? 5.261 6.997 0.566 1.00 98.50 112 SER A CA 1
ATOM 927 C C . SER A 1 112 ? 4.474 6.463 -0.634 1.00 98.50 112 SER A C 1
ATOM 929 O O . SER A 1 112 ? 5.018 6.305 -1.725 1.00 98.50 112 SER A O 1
ATOM 931 N N . TYR A 1 113 ? 3.161 6.281 -0.480 1.00 98.62 113 TYR A N 1
ATOM 932 C CA . TYR A 1 113 ? 2.275 5.869 -1.564 1.00 98.62 113 TYR A CA 1
ATOM 933 C C . TYR A 1 113 ? 2.189 6.926 -2.674 1.00 98.62 113 TYR A C 1
ATOM 935 O O . TYR A 1 113 ? 2.231 6.599 -3.859 1.00 98.62 113 TYR A O 1
ATOM 943 N N . SER A 1 114 ? 2.160 8.211 -2.314 1.00 98.31 114 SER A N 1
ATOM 944 C CA . SER A 1 114 ? 2.198 9.307 -3.291 1.00 98.31 114 SER A CA 1
ATOM 945 C C . SER A 1 114 ? 3.518 9.339 -4.070 1.00 98.31 114 SER A C 1
ATOM 947 O O . SER A 1 114 ? 3.517 9.573 -5.282 1.00 98.31 114 SER A O 1
ATOM 949 N N . LEU A 1 115 ? 4.647 9.071 -3.403 1.00 98.25 115 LEU A N 1
ATOM 950 C CA . LEU A 1 115 ? 5.946 8.910 -4.062 1.00 98.25 115 LEU A CA 1
ATOM 951 C C . LEU A 1 115 ? 5.925 7.726 -5.031 1.00 98.25 115 LEU A C 1
ATOM 953 O O . LEU A 1 115 ? 6.345 7.880 -6.177 1.00 98.25 115 LEU A O 1
ATOM 957 N N . PHE A 1 116 ? 5.367 6.587 -4.617 1.00 98.38 116 PHE A N 1
ATOM 958 C CA . PHE A 1 116 ? 5.201 5.423 -5.485 1.00 98.38 116 PHE A CA 1
ATOM 959 C C . PHE A 1 116 ? 4.391 5.768 -6.743 1.00 98.38 116 PHE A C 1
ATOM 961 O O . PHE A 1 116 ? 4.864 5.540 -7.859 1.00 98.38 116 PHE A O 1
ATOM 968 N N . LEU A 1 117 ? 3.223 6.406 -6.598 1.00 97.94 117 LEU A N 1
ATOM 969 C CA . LEU A 1 117 ? 2.412 6.841 -7.741 1.00 97.94 117 LEU A CA 1
ATOM 970 C C . LEU A 1 117 ? 3.168 7.817 -8.653 1.00 97.94 117 LEU A C 1
ATOM 972 O O . LEU A 1 117 ? 3.082 7.713 -9.878 1.00 97.94 117 LEU A O 1
ATOM 976 N N . SER A 1 118 ? 3.949 8.736 -8.084 1.00 97.75 118 SER A N 1
ATOM 977 C CA . SER A 1 118 ? 4.800 9.649 -8.854 1.00 97.75 118 SER A CA 1
ATOM 978 C C . SER A 1 118 ? 5.808 8.888 -9.722 1.00 97.75 1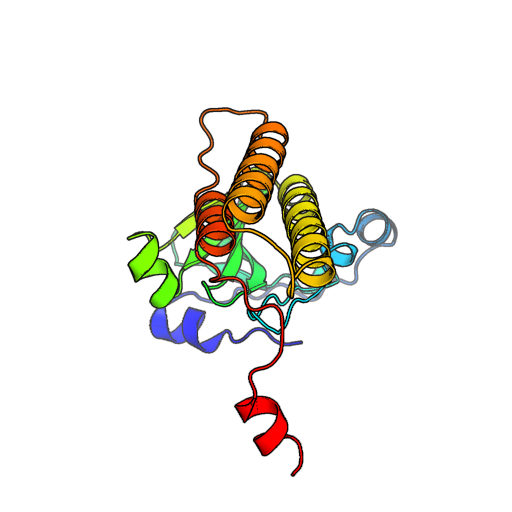18 SER A C 1
ATOM 980 O O . SER A 1 118 ? 5.872 9.104 -10.937 1.00 97.75 118 SER A O 1
ATOM 982 N N . LYS A 1 119 ? 6.544 7.931 -9.142 1.00 96.81 119 LYS A N 1
ATOM 983 C CA . LYS A 1 119 ? 7.497 7.098 -9.893 1.00 96.81 119 LYS A CA 1
ATOM 984 C C . LYS A 1 119 ? 6.787 6.232 -10.935 1.00 96.81 119 LYS A C 1
ATOM 986 O O . LYS A 1 119 ? 7.270 6.116 -12.059 1.00 96.81 119 LYS A O 1
ATOM 991 N N . LEU A 1 120 ? 5.591 5.734 -10.631 1.00 95.62 120 LEU A N 1
ATOM 992 C CA . LEU A 1 120 ? 4.746 5.005 -11.575 1.00 95.62 120 LEU A CA 1
ATOM 993 C C . LEU A 1 120 ? 4.386 5.853 -12.807 1.00 95.62 120 LEU A C 1
ATOM 995 O O . LEU A 1 120 ? 4.448 5.367 -13.940 1.00 95.62 120 LEU A O 1
ATOM 999 N N . PHE A 1 121 ? 4.066 7.138 -12.629 1.00 95.44 121 PHE A N 1
ATOM 1000 C CA . PHE A 1 121 ? 3.849 8.053 -13.754 1.00 95.44 121 PHE A CA 1
ATOM 1001 C C . PHE A 1 121 ? 5.130 8.341 -14.544 1.00 95.44 121 PHE A C 1
ATOM 1003 O O . PHE A 1 121 ? 5.072 8.446 -15.773 1.00 95.44 121 PHE A O 1
ATOM 1010 N N . ILE A 1 122 ? 6.290 8.413 -13.886 1.00 95.38 122 ILE A N 1
ATOM 1011 C CA . ILE A 1 122 ? 7.585 8.547 -14.570 1.00 95.38 122 ILE A CA 1
ATOM 1012 C C . ILE A 1 122 ? 7.850 7.321 -15.450 1.00 95.38 122 ILE A C 1
ATOM 1014 O O . ILE A 1 122 ? 8.140 7.491 -16.639 1.00 95.38 122 ILE A O 1
ATOM 1018 N N . LEU A 1 123 ? 7.679 6.107 -14.917 1.00 94.31 123 LEU A N 1
ATOM 1019 C CA . LEU A 1 123 ? 7.820 4.854 -15.669 1.00 94.31 123 LEU A CA 1
ATOM 1020 C C . LEU A 1 123 ? 6.887 4.844 -16.887 1.00 94.31 123 LEU A C 1
ATOM 1022 O O . LEU A 1 123 ? 7.336 4.660 -18.021 1.00 94.31 123 LEU A O 1
ATOM 1026 N N . LYS A 1 124 ? 5.605 5.177 -16.686 1.00 93.19 124 LYS A N 1
ATOM 1027 C CA . LYS A 1 124 ? 4.624 5.319 -17.776 1.00 93.19 124 LYS A CA 1
ATOM 1028 C C . LYS A 1 124 ? 5.037 6.340 -18.828 1.00 93.19 124 LYS A C 1
ATOM 1030 O O . LYS A 1 124 ? 4.801 6.113 -20.007 1.00 93.19 124 LYS A O 1
ATOM 1035 N N . SER A 1 125 ? 5.656 7.453 -18.444 1.00 93.69 125 SER A N 1
ATOM 1036 C CA . SER A 1 125 ? 6.087 8.474 -19.408 1.00 93.69 125 SER A CA 1
ATOM 1037 C C . SER A 1 125 ? 7.236 8.003 -20.312 1.00 93.69 125 SER A C 1
ATOM 1039 O O . SER A 1 125 ? 7.415 8.529 -21.413 1.00 93.69 125 SER A O 1
ATOM 1041 N N . LYS A 1 126 ? 7.996 6.990 -19.872 1.00 91.50 126 LYS A N 1
ATOM 1042 C CA . LYS A 1 126 ? 9.202 6.490 -20.544 1.00 91.50 126 LYS A CA 1
ATOM 1043 C C . LYS A 1 126 ? 9.083 5.064 -21.095 1.00 91.50 126 LYS A C 1
ATOM 1045 O O . LYS A 1 126 ? 10.043 4.599 -21.700 1.00 91.50 126 LYS A O 1
ATOM 1050 N N . PHE A 1 127 ? 7.943 4.388 -20.954 1.00 81.62 127 PHE A N 1
ATOM 1051 C CA . PHE A 1 127 ? 7.814 2.930 -21.132 1.00 81.62 127 PHE A CA 1
ATOM 1052 C C . PHE A 1 127 ? 8.380 2.329 -22.435 1.00 81.62 127 PHE A C 1
ATOM 1054 O O . PHE A 1 127 ? 8.870 1.209 -22.426 1.00 81.62 127 PHE A O 1
ATOM 1061 N N . TYR A 1 128 ? 8.370 3.053 -23.561 1.00 78.19 128 TYR A N 1
ATOM 1062 C CA . TYR A 1 128 ? 8.953 2.561 -24.823 1.00 78.19 128 TYR A CA 1
ATOM 1063 C C . TYR A 1 128 ? 10.475 2.742 -24.951 1.00 78.19 128 TYR A C 1
ATOM 1065 O O . TYR A 1 128 ? 11.068 2.257 -25.913 1.00 78.19 128 TYR A O 1
ATOM 1073 N N . LYS A 1 129 ? 11.102 3.531 -24.076 1.00 89.31 129 LYS A N 1
ATOM 1074 C CA . LYS A 1 129 ? 12.483 4.021 -24.241 1.00 89.31 129 LYS A CA 1
ATOM 1075 C C . LYS A 1 129 ? 13.344 3.888 -22.992 1.00 89.31 129 LYS A C 1
ATOM 1077 O O . LYS A 1 129 ? 14.536 4.178 -23.076 1.00 89.31 129 LYS A O 1
ATOM 1082 N N . ILE A 1 130 ? 12.746 3.529 -21.861 1.00 91.31 130 ILE A N 1
ATOM 1083 C CA . ILE A 1 130 ? 13.452 3.437 -20.593 1.00 91.31 130 ILE A CA 1
ATOM 1084 C C . ILE A 1 130 ? 14.523 2.347 -20.669 1.00 91.31 130 ILE A C 1
ATOM 1086 O O . ILE A 1 130 ? 14.291 1.258 -21.196 1.00 91.31 130 ILE A O 1
ATOM 1090 N N . LYS A 1 131 ? 15.726 2.669 -20.201 1.00 92.88 131 LYS A N 1
ATOM 1091 C CA . LYS A 1 131 ? 16.821 1.703 -20.070 1.00 92.88 131 LYS A CA 1
ATOM 1092 C C . LYS A 1 131 ? 16.777 1.058 -18.690 1.00 92.88 131 LYS A C 1
ATOM 1094 O O . LYS A 1 131 ? 16.388 1.728 -17.743 1.00 92.88 131 LYS A O 1
ATOM 1099 N N . ALA A 1 132 ? 17.280 -0.170 -18.564 1.00 91.69 132 ALA A N 1
ATOM 1100 C CA . ALA A 1 132 ? 17.373 -0.874 -17.277 1.00 91.69 132 ALA A CA 1
ATOM 1101 C C . ALA A 1 132 ? 18.018 -0.013 -16.172 1.00 91.69 132 ALA A C 1
ATOM 1103 O O . ALA A 1 132 ? 17.415 0.183 -15.129 1.00 91.69 132 ALA A O 1
ATOM 1104 N N . VAL A 1 133 ? 19.148 0.646 -16.465 1.00 94.62 133 VAL A N 1
ATOM 1105 C CA . VAL A 1 133 ? 19.808 1.563 -15.512 1.00 94.62 133 VAL A CA 1
ATOM 1106 C C . VAL A 1 133 ? 18.912 2.722 -15.047 1.00 94.62 133 VAL A C 1
ATOM 1108 O O . VAL A 1 133 ? 19.001 3.149 -13.906 1.00 94.62 133 VAL A O 1
ATOM 1111 N N . GLU A 1 134 ? 18.016 3.228 -15.903 1.00 94.56 134 GLU A N 1
ATOM 1112 C CA . GLU A 1 134 ? 17.071 4.275 -15.495 1.00 94.56 134 GLU A CA 1
ATOM 1113 C C . GLU A 1 134 ? 15.958 3.718 -14.597 1.00 94.56 134 GLU A C 1
ATOM 1115 O O . GLU A 1 134 ? 15.427 4.457 -13.774 1.00 94.56 134 GL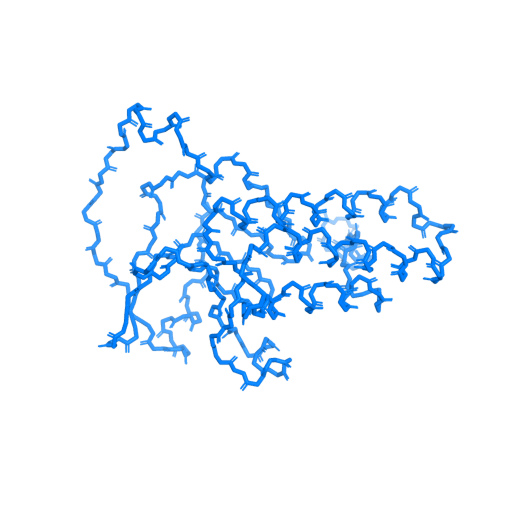U A O 1
ATOM 1120 N N . VAL A 1 135 ? 15.584 2.446 -14.761 1.00 95.25 135 VAL A N 1
ATOM 1121 C CA . VAL A 1 135 ? 14.632 1.759 -13.875 1.00 95.25 135 VAL A CA 1
ATOM 1122 C C . VAL A 1 135 ? 15.270 1.528 -12.504 1.00 95.25 135 VAL A C 1
ATOM 1124 O O . VAL A 1 135 ? 14.663 1.871 -11.492 1.00 95.25 135 VAL A O 1
ATOM 1127 N N . GLU A 1 136 ? 16.513 1.038 -12.476 1.00 95.94 136 GLU A N 1
ATOM 1128 C CA . GLU A 1 136 ? 17.319 0.883 -11.256 1.00 95.94 136 GLU A CA 1
ATOM 1129 C C . GLU A 1 136 ? 17.461 2.221 -10.511 1.00 95.94 136 GLU A C 1
ATOM 1131 O O . GLU A 1 136 ? 17.249 2.290 -9.301 1.00 95.94 136 GLU A O 1
ATOM 1136 N N . ASP A 1 137 ? 17.754 3.310 -11.231 1.00 97.00 137 ASP A N 1
ATOM 1137 C CA . ASP A 1 137 ? 17.840 4.652 -10.648 1.00 97.00 137 ASP A CA 1
ATOM 1138 C C . ASP A 1 137 ? 16.496 5.103 -10.049 1.00 97.00 137 ASP A C 1
ATOM 1140 O O . ASP A 1 137 ? 16.470 5.626 -8.937 1.00 97.00 137 ASP A O 1
ATOM 1144 N N . ILE A 1 138 ? 15.374 4.861 -10.738 1.00 96.94 138 ILE A N 1
ATOM 1145 C CA . ILE A 1 138 ? 14.029 5.187 -10.232 1.00 96.94 138 ILE A CA 1
ATOM 1146 C C . ILE A 1 138 ? 13.700 4.389 -8.966 1.00 96.94 138 ILE A C 1
ATOM 1148 O O . ILE A 1 138 ? 13.163 4.968 -8.019 1.00 96.94 138 ILE A O 1
ATOM 1152 N N . SER A 1 139 ? 14.004 3.088 -8.952 1.00 97.81 139 SER A N 1
ATOM 1153 C CA . SER A 1 139 ? 13.795 2.210 -7.796 1.00 97.81 139 SER A CA 1
ATOM 1154 C C . SER A 1 139 ? 14.627 2.665 -6.594 1.00 97.81 139 SER A C 1
ATOM 1156 O O . SER A 1 139 ? 14.097 2.855 -5.497 1.00 97.81 139 SER A O 1
ATOM 1158 N N . ARG A 1 140 ? 15.917 2.940 -6.812 1.00 98.00 140 ARG A N 1
ATOM 1159 C CA . ARG A 1 140 ? 16.821 3.424 -5.764 1.00 98.00 140 ARG A CA 1
ATOM 1160 C C . ARG A 1 140 ? 16.358 4.760 -5.193 1.00 98.00 140 ARG A C 1
ATOM 1162 O O . ARG A 1 140 ? 16.231 4.876 -3.979 1.00 98.00 140 ARG A O 1
ATOM 1169 N N . GLU A 1 141 ? 16.066 5.742 -6.047 1.00 98.00 141 GLU A N 1
ATOM 1170 C CA . GLU A 1 141 ? 15.559 7.049 -5.608 1.00 98.00 141 GLU A CA 1
ATOM 1171 C C . GLU A 1 141 ? 14.249 6.918 -4.823 1.00 98.00 141 GLU A C 1
ATOM 1173 O O . GLU A 1 141 ? 14.069 7.585 -3.811 1.00 98.00 141 GLU A O 1
ATOM 1178 N N . PHE A 1 142 ? 13.329 6.061 -5.280 1.00 98.31 142 PHE A N 1
ATOM 1179 C CA . PHE A 1 142 ? 12.083 5.792 -4.564 1.00 98.31 142 PHE A CA 1
ATOM 1180 C C . PHE A 1 142 ? 12.351 5.309 -3.139 1.00 98.31 142 PHE A C 1
ATOM 1182 O O . PHE A 1 142 ? 11.783 5.843 -2.186 1.00 98.31 142 PHE A O 1
ATOM 1189 N N . MET A 1 143 ? 13.228 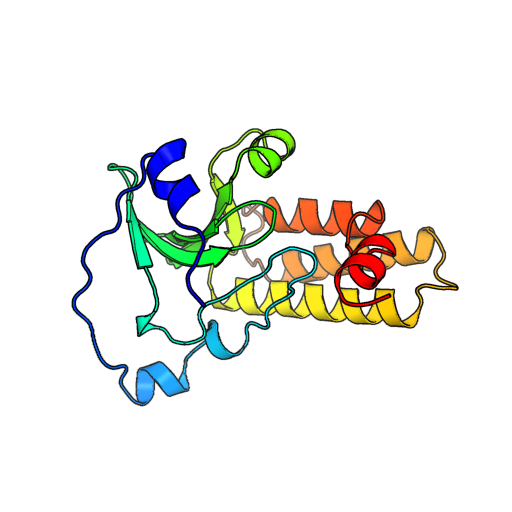4.316 -2.998 1.00 97.19 143 MET A N 1
ATOM 1190 C CA . MET A 1 143 ? 13.538 3.742 -1.699 1.00 97.19 143 MET A CA 1
ATOM 1191 C C . MET A 1 143 ? 14.273 4.737 -0.794 1.00 97.19 143 MET A C 1
ATOM 1193 O O . MET A 1 143 ? 13.971 4.820 0.395 1.00 97.19 143 MET A O 1
ATOM 1197 N N . GLU A 1 144 ? 15.198 5.529 -1.342 1.00 96.56 144 GLU A N 1
ATOM 1198 C CA . GLU A 1 144 ? 15.872 6.611 -0.614 1.00 96.56 144 GLU A CA 1
ATOM 1199 C C . GLU A 1 144 ? 14.869 7.643 -0.079 1.00 96.56 144 GLU A C 1
ATOM 1201 O O . GLU A 1 144 ? 14.948 8.016 1.094 1.00 96.56 144 GLU A O 1
ATOM 1206 N N . ASP A 1 145 ? 13.894 8.053 -0.896 1.00 97.19 145 ASP A N 1
ATOM 1207 C CA . ASP A 1 145 ? 12.846 8.988 -0.483 1.00 97.19 145 ASP A CA 1
ATOM 1208 C C . ASP A 1 145 ? 11.962 8.388 0.630 1.00 97.19 145 ASP A C 1
ATOM 1210 O O . ASP A 1 145 ? 11.671 9.065 1.618 1.00 97.19 145 ASP A O 1
ATOM 1214 N N . VAL A 1 146 ? 11.571 7.111 0.525 1.00 96.94 146 VAL A N 1
ATOM 1215 C CA . VAL A 1 146 ? 10.786 6.411 1.563 1.00 96.94 146 VAL A CA 1
ATOM 1216 C C . VAL A 1 146 ? 11.563 6.307 2.876 1.00 96.94 146 VAL A C 1
ATOM 1218 O O . VAL A 1 146 ? 11.025 6.608 3.942 1.00 96.94 146 VAL A O 1
ATOM 1221 N N . LEU A 1 147 ? 12.840 5.926 2.822 1.00 95.50 147 LEU A N 1
ATOM 1222 C CA . LEU A 1 147 ? 13.692 5.853 4.009 1.00 95.50 147 LEU A CA 1
ATOM 1223 C C . LEU A 1 147 ? 13.907 7.231 4.639 1.00 95.50 147 LEU A C 1
ATOM 1225 O O . LEU A 1 147 ? 13.957 7.338 5.857 1.00 95.50 147 LEU A O 1
ATOM 1229 N N . ALA A 1 148 ? 13.997 8.297 3.841 1.00 95.31 148 ALA A N 1
ATOM 1230 C CA . ALA A 1 148 ? 14.116 9.660 4.355 1.00 95.31 148 ALA A CA 1
ATOM 1231 C C . ALA A 1 148 ? 12.845 10.146 5.078 1.00 95.31 148 ALA A C 1
ATOM 1233 O O . ALA A 1 148 ? 12.937 10.999 5.969 1.00 95.31 148 ALA A O 1
ATOM 1234 N N . LEU A 1 149 ? 11.667 9.618 4.719 1.00 95.31 149 LEU A N 1
ATOM 1235 C CA . LEU A 1 149 ? 10.419 9.869 5.448 1.00 95.31 149 LEU A CA 1
ATOM 1236 C C . LEU A 1 149 ? 10.422 9.181 6.821 1.00 95.31 149 LEU A C 1
ATOM 1238 O O . LEU A 1 149 ? 9.985 9.774 7.814 1.00 95.31 149 LEU A O 1
ATOM 1242 N N . GLU A 1 150 ? 10.937 7.952 6.893 1.00 92.31 150 GLU A N 1
ATOM 1243 C CA . GLU A 1 150 ? 11.099 7.211 8.143 1.00 92.31 150 GLU A CA 1
ATOM 1244 C C . GLU A 1 150 ? 12.267 7.789 8.964 1.00 92.31 150 GLU A C 1
ATOM 1246 O O . GLU A 1 150 ? 13.442 7.519 8.746 1.00 92.31 150 GLU A O 1
ATOM 1251 N N . LYS A 1 151 ? 11.946 8.615 9.965 1.00 80.50 151 LYS A N 1
ATOM 1252 C CA . LYS A 1 151 ? 12.957 9.250 10.836 1.00 80.50 151 LYS A CA 1
ATOM 1253 C C . LYS A 1 151 ? 13.734 8.256 11.704 1.00 80.50 151 LYS A C 1
ATOM 1255 O O . LYS A 1 151 ? 14.808 8.596 12.198 1.00 80.50 151 LYS A O 1
ATOM 1260 N N . ASP A 1 152 ? 13.160 7.083 11.950 1.00 86.31 152 ASP A N 1
ATOM 1261 C CA . ASP A 1 152 ? 13.756 6.022 12.754 1.00 86.31 152 ASP A CA 1
ATOM 1262 C C . ASP A 1 152 ? 14.388 4.973 11.836 1.00 86.31 152 ASP A C 1
ATOM 1264 O O . ASP A 1 152 ? 13.691 4.202 11.183 1.00 86.31 152 ASP A O 1
ATOM 1268 N N . SER A 1 153 ? 15.720 4.925 11.818 1.00 80.00 153 SER A N 1
ATOM 1269 C CA . SER A 1 153 ? 16.480 3.986 10.991 1.00 80.00 153 SER A CA 1
ATOM 1270 C C . SER A 1 153 ? 16.399 2.529 11.455 1.00 80.00 153 SER A C 1
ATOM 1272 O O . SER A 1 153 ? 16.936 1.652 10.780 1.00 80.00 153 SER A O 1
ATOM 1274 N N . SER A 1 154 ? 15.772 2.251 12.603 1.00 84.62 154 SER A N 1
ATOM 1275 C CA . SER A 1 154 ? 15.469 0.883 13.031 1.00 84.62 154 SER A CA 1
ATOM 1276 C C . SER A 1 154 ? 14.212 0.316 12.367 1.00 84.62 154 SER A C 1
ATOM 1278 O O . SER A 1 154 ? 14.053 -0.906 12.327 1.00 84.62 154 SER A O 1
ATOM 1280 N N . ASN A 1 155 ? 13.352 1.173 11.805 1.00 87.25 155 ASN A N 1
ATOM 1281 C CA . ASN A 1 155 ? 12.216 0.729 11.011 1.00 87.25 155 ASN A CA 1
ATOM 1282 C C . ASN A 1 155 ? 12.711 0.160 9.681 1.00 87.25 155 ASN A C 1
ATOM 1284 O O . ASN A 1 155 ? 13.460 0.806 8.951 1.00 87.25 155 ASN A O 1
ATOM 1288 N N . GLN A 1 156 ? 12.246 -1.042 9.351 1.00 88.44 156 GLN A N 1
ATOM 1289 C CA . GLN A 1 156 ? 12.475 -1.667 8.054 1.00 88.44 156 GLN A CA 1
ATOM 1290 C C . GLN A 1 156 ? 11.157 -1.655 7.284 1.00 88.44 156 GLN A C 1
ATOM 1292 O O . GLN A 1 156 ? 10.291 -2.477 7.588 1.00 88.44 156 GLN A O 1
ATOM 1297 N N . PRO A 1 157 ? 10.952 -0.713 6.345 1.00 92.06 157 PRO A N 1
ATOM 1298 C CA . PRO A 1 157 ? 9.746 -0.634 5.520 1.00 92.06 157 PRO A CA 1
ATOM 1299 C C . PRO A 1 157 ? 9.697 -1.773 4.490 1.00 92.06 157 PRO A C 1
ATOM 1301 O O . PRO A 1 157 ? 9.730 -1.542 3.285 1.00 92.06 157 PRO A O 1
ATOM 1304 N N . THR A 1 158 ? 9.598 -3.014 4.973 1.00 96.19 158 THR A N 1
ATOM 1305 C CA . THR A 1 158 ? 9.689 -4.262 4.199 1.00 96.19 158 THR A CA 1
ATOM 1306 C C . THR A 1 158 ? 8.731 -4.289 3.013 1.00 96.19 158 THR A C 1
ATOM 1308 O O . THR A 1 158 ? 9.080 -4.773 1.938 1.00 96.19 158 THR A O 1
ATOM 1311 N N . PHE A 1 159 ? 7.530 -3.728 3.173 1.00 98.19 159 PHE A N 1
ATOM 1312 C CA . PHE A 1 159 ? 6.599 -3.580 2.057 1.00 98.19 159 PHE A CA 1
ATOM 1313 C C . PHE A 1 159 ? 7.179 -2.715 0.928 1.00 98.19 159 PHE A C 1
ATOM 1315 O O . PHE A 1 159 ? 7.153 -3.116 -0.234 1.00 98.19 159 PHE A O 1
ATOM 1322 N N . TRP A 1 160 ? 7.734 -1.546 1.256 1.00 98.12 160 TRP A N 1
ATOM 1323 C CA . TRP A 1 160 ? 8.287 -0.625 0.263 1.00 98.12 160 TRP A CA 1
ATOM 1324 C C . TRP A 1 160 ? 9.583 -1.131 -0.361 1.00 98.12 160 TRP A C 1
ATOM 1326 O O . TRP A 1 160 ? 9.787 -0.904 -1.549 1.00 98.12 160 TRP A O 1
ATOM 1336 N N . GLU A 1 161 ? 10.404 -1.873 0.387 1.00 97.19 161 GLU A N 1
ATOM 1337 C CA . GLU A 1 161 ? 11.567 -2.583 -0.167 1.00 97.19 161 GLU A CA 1
ATOM 1338 C C . GLU A 1 161 ? 11.138 -3.535 -1.287 1.00 97.19 161 GLU A C 1
ATOM 1340 O O . GLU A 1 161 ? 11.758 -3.578 -2.350 1.00 97.19 161 GLU A O 1
ATOM 1345 N N . HIS A 1 162 ? 10.029 -4.251 -1.092 1.00 97.94 162 HIS A N 1
ATOM 1346 C CA . HIS A 1 162 ? 9.497 -5.124 -2.128 1.00 97.94 162 HIS A CA 1
ATOM 1347 C C . HIS A 1 162 ? 8.865 -4.354 -3.294 1.00 97.94 162 HIS A C 1
ATOM 1349 O O . HIS A 1 162 ? 9.065 -4.734 -4.443 1.00 97.94 162 HIS A O 1
ATOM 1355 N N . ILE A 1 163 ? 8.175 -3.234 -3.051 1.00 98.19 163 ILE A N 1
ATOM 1356 C CA . ILE A 1 163 ? 7.714 -2.361 -4.145 1.00 98.19 163 ILE A CA 1
ATOM 1357 C C . ILE A 1 163 ? 8.898 -1.829 -4.970 1.00 98.19 163 ILE A C 1
ATOM 1359 O O . ILE A 1 163 ? 8.815 -1.800 -6.196 1.00 98.19 163 ILE A O 1
ATOM 1363 N N . ALA A 1 164 ? 10.009 -1.452 -4.332 1.00 97.94 164 ALA A N 1
ATOM 1364 C CA . ALA A 1 164 ? 11.231 -1.040 -5.021 1.00 97.94 164 ALA A CA 1
ATOM 1365 C C . ALA A 1 164 ? 11.819 -2.188 -5.863 1.00 97.94 164 ALA A C 1
ATOM 1367 O O . ALA A 1 164 ? 12.142 -1.987 -7.035 1.00 97.94 164 ALA A O 1
ATOM 1368 N N . TYR A 1 165 ? 11.864 -3.408 -5.317 1.00 97.56 165 TYR A N 1
ATOM 1369 C CA . TYR A 1 165 ? 12.241 -4.605 -6.077 1.00 97.56 165 TYR A CA 1
ATOM 1370 C C . TYR A 1 165 ? 11.348 -4.804 -7.314 1.00 97.56 165 TYR A C 1
ATOM 1372 O O . TYR A 1 165 ? 11.855 -4.998 -8.415 1.00 97.56 165 TYR A O 1
ATOM 1380 N N . LEU A 1 166 ? 10.025 -4.678 -7.171 1.00 96.94 166 LEU A N 1
ATOM 1381 C CA . LEU A 1 166 ? 9.099 -4.809 -8.300 1.00 96.94 166 LEU A CA 1
ATOM 1382 C C . LEU A 1 166 ? 9.277 -3.703 -9.345 1.00 96.94 166 LEU A C 1
ATOM 1384 O O . LEU A 1 166 ? 9.041 -3.945 -10.524 1.00 96.94 166 LEU A O 1
ATOM 1388 N N . ILE A 1 167 ? 9.678 -2.492 -8.949 1.00 96.31 167 ILE A N 1
ATOM 1389 C CA . ILE A 1 167 ? 10.039 -1.446 -9.914 1.00 96.31 167 ILE A CA 1
ATOM 1390 C C . ILE A 1 167 ? 11.254 -1.893 -10.729 1.00 96.31 167 ILE A C 1
ATOM 1392 O O . ILE A 1 167 ? 11.223 -1.780 -11.950 1.00 96.31 167 ILE A O 1
ATOM 1396 N N . GLU A 1 168 ? 12.300 -2.389 -10.066 1.00 94.88 168 GLU A N 1
ATOM 1397 C CA . GLU A 1 168 ? 13.555 -2.817 -10.695 1.00 94.88 168 GLU A CA 1
ATOM 1398 C C . GLU A 1 168 ? 13.366 -4.006 -11.652 1.00 94.88 168 GLU A C 1
ATOM 1400 O O . GLU A 1 168 ? 13.931 -4.010 -12.744 1.00 94.88 168 GLU A O 1
ATOM 1405 N N . ASP A 1 169 ? 12.521 -4.969 -11.273 1.00 93.06 169 ASP A N 1
ATOM 1406 C CA . ASP A 1 169 ? 12.303 -6.237 -11.986 1.00 93.06 169 ASP A CA 1
ATOM 1407 C C . ASP A 1 169 ? 11.134 -6.197 -12.998 1.00 93.06 169 ASP A C 1
ATOM 1409 O O . ASP A 1 169 ? 10.647 -7.236 -13.436 1.00 93.06 169 ASP A O 1
ATOM 1413 N N . ASP A 1 170 ? 10.644 -5.004 -13.364 1.00 87.19 170 ASP A N 1
ATOM 1414 C CA . ASP A 1 170 ? 9.478 -4.809 -14.258 1.00 87.19 170 ASP A CA 1
ATOM 1415 C C . ASP A 1 170 ? 8.186 -5.503 -13.756 1.00 87.19 170 ASP A C 1
ATOM 1417 O O . ASP A 1 170 ? 7.281 -5.837 -14.520 1.00 87.19 170 ASP A O 1
ATOM 1421 N N . GLY A 1 171 ? 8.079 -5.702 -12.440 1.00 90.50 171 GLY A N 1
ATOM 1422 C CA . GLY A 1 171 ? 6.929 -6.304 -11.760 1.00 90.50 171 GLY A CA 1
ATOM 1423 C C . GLY A 1 171 ? 5.764 -5.338 -11.508 1.00 90.50 171 GLY A C 1
ATOM 1424 O O . GLY A 1 171 ? 4.673 -5.766 -11.128 1.00 90.50 171 GLY A O 1
ATOM 1425 N N . ILE A 1 172 ? 5.950 -4.030 -11.719 1.00 92.81 172 ILE A N 1
ATOM 1426 C CA . ILE A 1 172 ? 4.863 -3.044 -11.624 1.00 92.81 172 ILE A CA 1
ATOM 1427 C C . ILE A 1 172 ? 4.015 -3.072 -12.896 1.00 92.81 172 ILE A C 1
ATOM 1429 O O . ILE A 1 172 ? 4.442 -2.664 -13.975 1.00 92.81 172 ILE A O 1
ATOM 1433 N N . VAL A 1 173 ? 2.744 -3.443 -12.759 1.00 91.56 173 VAL A N 1
ATOM 1434 C CA . VAL A 1 173 ? 1.806 -3.495 -13.887 1.00 91.56 173 VAL A CA 1
ATOM 1435 C C . VAL A 1 173 ? 1.442 -2.077 -14.338 1.00 91.56 173 VAL A C 1
ATOM 1437 O O . VAL A 1 173 ? 0.640 -1.400 -13.698 1.00 91.56 173 VAL A O 1
ATOM 1440 N N . LEU A 1 174 ? 2.009 -1.591 -15.452 1.00 89.81 174 LEU A N 1
ATOM 1441 C CA . LEU A 1 174 ? 1.792 -0.215 -15.946 1.00 89.81 174 LEU A CA 1
ATOM 1442 C C . LEU A 1 174 ? 0.574 -0.057 -16.876 1.00 89.81 174 LEU A C 1
ATOM 1444 O O . LEU A 1 174 ? 0.035 1.046 -17.017 1.00 89.81 174 LEU A O 1
ATOM 1448 N N . ARG A 1 175 ? 0.123 -1.130 -17.525 1.00 84.19 175 ARG A N 1
ATOM 1449 C CA . ARG A 1 175 ? -0.995 -1.140 -18.488 1.00 84.19 175 ARG A CA 1
ATOM 1450 C C . ARG A 1 175 ? -1.868 -2.373 -18.271 1.00 84.19 175 ARG A C 1
ATOM 1452 O O . ARG A 1 175 ? -1.421 -3.302 -17.617 1.00 84.19 175 ARG A O 1
ATOM 1459 N N . ASN A 1 176 ? -3.088 -2.357 -18.806 1.00 81.44 176 ASN A N 1
ATOM 1460 C CA . ASN A 1 176 ? -3.912 -3.567 -18.821 1.00 81.44 176 ASN A CA 1
ATOM 1461 C C . ASN A 1 176 ? -3.231 -4.619 -19.704 1.00 81.44 176 ASN A C 1
ATOM 1463 O O . ASN A 1 176 ? -2.539 -4.255 -20.670 1.00 81.44 176 ASN A O 1
ATOM 1467 N N . ASP A 1 177 ? -3.438 -5.893 -19.391 1.00 74.00 177 ASP A N 1
ATOM 1468 C CA . ASP A 1 177 ? -3.009 -6.967 -20.273 1.00 74.00 177 ASP A CA 1
ATOM 1469 C C . ASP A 1 177 ? -3.804 -6.904 -21.586 1.00 74.00 177 ASP A C 1
ATOM 1471 O O . ASP A 1 177 ? -4.932 -6.409 -21.647 1.00 74.00 177 ASP A O 1
ATOM 1475 N N . VAL A 1 178 ? -3.212 -7.411 -22.667 1.00 73.38 178 VAL A N 1
ATOM 1476 C CA . VAL A 1 178 ? -3.909 -7.592 -23.943 1.00 73.38 178 VAL A CA 1
ATOM 1477 C C . VAL A 1 178 ? -5.174 -8.439 -23.753 1.00 73.38 178 VAL A C 1
ATOM 1479 O O . VAL A 1 178 ? -6.184 -8.161 -24.398 1.00 73.38 178 VAL A O 1
ATOM 1482 N N . THR A 1 179 ? -5.151 -9.428 -22.854 1.00 71.75 179 THR A N 1
ATOM 1483 C CA . THR A 1 179 ? -6.309 -10.279 -22.545 1.00 71.75 179 THR A CA 1
ATOM 1484 C C . THR A 1 179 ? -7.468 -9.518 -21.916 1.00 71.75 179 THR A C 1
ATOM 1486 O O . THR A 1 179 ? -8.619 -9.855 -22.188 1.00 71.75 179 THR A O 1
ATOM 1489 N N . ASP A 1 180 ? -7.193 -8.468 -21.143 1.00 70.94 180 ASP A N 1
ATOM 1490 C CA . ASP A 1 180 ? -8.236 -7.663 -20.499 1.00 70.94 180 ASP A CA 1
ATOM 1491 C C . ASP A 1 180 ? -9.076 -6.932 -21.553 1.00 70.94 180 ASP A C 1
ATOM 1493 O O . ASP A 1 180 ? -10.302 -6.921 -21.490 1.00 70.94 180 ASP A O 1
ATOM 1497 N N . TYR A 1 181 ? -8.431 -6.414 -22.604 1.00 71.44 181 TYR A N 1
ATOM 1498 C CA . TYR A 1 181 ? -9.131 -5.766 -23.718 1.00 71.44 181 TYR A CA 1
ATOM 1499 C C . TYR A 1 181 ? -10.017 -6.728 -24.519 1.00 71.44 181 TYR A C 1
ATOM 1501 O O . TYR A 1 181 ? -11.017 -6.302 -25.090 1.00 71.44 181 TYR A O 1
ATOM 1509 N N . ILE A 1 182 ? -9.647 -8.010 -24.590 1.00 72.62 182 ILE A N 1
ATOM 1510 C CA . ILE A 1 182 ? -10.428 -9.025 -25.309 1.00 72.62 182 ILE A CA 1
ATOM 1511 C C . ILE A 1 182 ? -11.718 -9.333 -24.541 1.00 72.62 182 ILE A C 1
ATOM 1513 O O . ILE A 1 182 ? -12.778 -9.448 -25.152 1.00 72.62 182 ILE A O 1
ATOM 1517 N N . ASN A 1 183 ? -11.642 -9.418 -23.212 1.00 64.31 183 ASN A N 1
ATOM 1518 C CA . ASN A 1 183 ? -12.802 -9.690 -22.361 1.00 64.31 183 ASN A CA 1
ATOM 1519 C C . ASN A 1 183 ? -13.755 -8.485 -22.252 1.00 64.31 183 ASN A C 1
ATOM 1521 O O . ASN A 1 183 ? -14.966 -8.682 -22.158 1.00 64.31 183 ASN A O 1
ATOM 1525 N N . ASP A 1 184 ? -13.225 -7.260 -22.328 1.00 64.31 184 ASP A N 1
ATOM 1526 C CA . ASP A 1 184 ? -14.003 -6.016 -22.228 1.00 64.31 184 ASP A CA 1
ATOM 1527 C C . ASP A 1 184 ? -14.611 -5.529 -23.560 1.00 64.31 184 ASP A C 1
ATOM 1529 O O . ASP A 1 184 ? -15.377 -4.560 -23.567 1.00 64.31 184 ASP A O 1
ATOM 1533 N N . GLY A 1 185 ? -14.334 -6.198 -24.687 1.00 59.22 185 GLY A N 1
ATOM 1534 C CA . GLY A 1 185 ? -15.084 -5.985 -25.930 1.00 59.22 185 GLY A CA 1
ATOM 1535 C C . GLY A 1 185 ? -14.269 -5.990 -27.219 1.00 59.22 185 GLY A C 1
ATOM 1536 O O . GLY A 1 185 ? -14.136 -4.949 -27.871 1.00 59.22 185 GLY A O 1
ATOM 1537 N N . VAL A 1 186 ? -13.854 -7.184 -27.651 1.00 46.56 186 VAL A N 1
ATOM 1538 C CA . VAL A 1 186 ? -13.786 -7.521 -29.086 1.00 46.56 186 VAL A CA 1
ATOM 1539 C C . VAL A 1 186 ? -14.943 -8.446 -29.438 1.00 46.56 186 VAL A C 1
ATOM 1541 O O . VAL A 1 186 ? -15.135 -9.448 -28.717 1.00 46.56 186 VAL A O 1
#

Sequence (186 aa):
MEFNLDYLLNNLAFIIKDNPYKKPSIEELRHNLFSYLEDYQKMDFSFINLPNKLIDISDGQDTYSLFGECFLGYFVIDKEGKVLLICNDEAYEVFQNRIVFVNSSLELFVSSYSLFLSKLFILKSKFYKIKAVEVEDISREFMEDVLALEKDSSNQPTFWEHIAYLIEDDGIVLRNDVTDYINDGV

Secondary structure (DSSP, 8-state):
-----HHHHHTS--EE------PPPHHHHHT-GGGG---BGGGTBEE-SSGGG-EEEE-SS-EEEEEEEETTEEEEE-TTS-EEEEE-HHHHHHHSSSEEEEESSHHHHHHHHHHHHHHHHHHHHHTTT--HHHHHHHHHHHHHHHHHH---TT---HHHHHHHHHHHTT-S--S--HHHHHHTT-

Radius of gyration: 17.37 Å; Cα contacts (8 Å, |Δi|>4): 267; chains: 1; bounding box: 42×37×50 Å

Solvent-accessible surface area (backbone atoms only — not comparable to full-atom values): 10595 Å² total; per-residue (Å²): 141,78,80,84,52,62,55,46,43,74,75,66,58,33,42,79,53,92,69,82,91,56,85,78,50,72,70,57,58,75,67,46,66,41,65,75,63,75,67,41,72,78,52,45,30,41,63,46,62,49,81,73,63,51,43,40,33,28,70,84,84,57,57,32,37,35,47,34,36,33,77,45,29,35,34,26,32,42,89,85,43,29,26,30,33,44,36,37,71,68,29,25,72,74,66,75,40,58,66,42,45,48,30,79,26,63,69,53,39,53,52,42,51,48,51,50,53,52,53,52,52,52,48,64,76,33,69,96,74,66,47,71,71,57,37,44,49,51,20,51,52,50,47,53,55,44,51,68,68,47,84,52,84,86,65,63,41,54,53,54,55,49,52,29,48,26,46,52,70,70,62,59,64,86,68,81,57,76,67,55,55,49,76,76,68,110

pLDDT: mean 91.87, std 8.52, range [46.56, 98.62]

Foldseek 3Di:
DDDPCCCVCPVVVKDWDDDPQDDDDPVQVVPQLQCLDDADPLFQWFFDNHPSPFIWIDPVPFIWTWTTATNQATWTQGPQQFIKGQGDPVNCVVPVDRIAGAGSHSNLVSVLVVLLVVLLVVCVVQVVPDDLVNLLVSLVVSVVVSVVSHPDPVHDNVVSNVSSVCSNVVVDRNDDDPVVVVVVDD

Mean predicted aligned error: 4.75 Å